Protein AF-A0A484HL20-F1 (afdb_monomer_lite)

Organism: NCBI:txid218296

InterPro domains:
  IPR000792 Transcription regulator LuxR, C-terminal [PF00196] (222-276)
  IPR000792 Transcription regulator LuxR, C-terminal [PR00038] (222-236)
  IPR000792 Transcription regulator LuxR, C-terminal [PR00038] (236-252)
  IPR000792 Transcription regulator LuxR, C-terminal [PR00038] (252-264)
  IPR000792 Transcription regulator LuxR, C-terminal [PS00622] (236-263)
  IPR000792 Transcription regulator LuxR, C-terminal [PS50043] (215-280)
  IPR000792 Transcription regulator LuxR, C-terminal [SM00421] (219-276)
  IPR000792 Transcription regulator LuxR, C-terminal [cd06170] (222-276)
  IPR007202 4Fe-4S domain [PF04060] (127-158)
  IPR007202 4Fe-4S domain [PS51656] (115-178)
  IPR016032 Signal transduction response regulator, C-terminal effector [SSF46894] (216-280)
  IPR036388 Winged helix-like DNA-binding domain superfamily [G3DSA:1.10.10.10] (201-282)

Foldseek 3Di:
DVFPDKDDKDKAFDDDPPDDPDLFTIKIKIWTPFFLLVCQQLCPQVAVAWAAAVVVGWIWHDDPNWIWIDHRTMIMIDTDNDDVVNVVVVVVVVVVSVVSVVCVVVTDGHPDHDDDQPDLVNLLVPAPQPQPCQLVALGSSRVSVCVSVVVDDPCSRVRSVDFAKDKDKDFDADPVRHGPDIDIDTDTDDDDDDDDDDDDDDDDDDDDDDDDDPPDCPVFPQDPVLLLLLVCLLSVPDLVRSCVVVVHDSVVSVVSVVVQCVRQVHDDSSVSNVSCVVVVSD

pLDDT: mean 76.38, std 19.23, range [26.62, 96.06]

Sequence (282 aa):
MFIQGYSEVSVKRAGVRSDVVCDLKWGAHFKFNRDIRELFPYINGAVPDARYQVRPPHTRFVHENVQCSLYPKEAMVAPFRGQRQCFLFIENLIRFLNDLYDRRKSLSPSHKVYREPVSVMDILKALPRNNCRECGRKTCMAFAVALREGEASPAQCPGLAKPITTYTVFPVLGEDGTVKSTFAIESEAGEPRADETRAPSADGKSDKTRRDRFGIRIQYDLTPREIEVLRCVAEGATNPEISERLNISPHTVKSHVIHIFNKINVNHRAQAAVWAAKNQVV

Secondary structure (DSSP, 8-state):
-----EEEEEEEEPPP-TT---S--EEEEEEESS--GGGHHHHHHHSTT-EEEETTEEEEEEET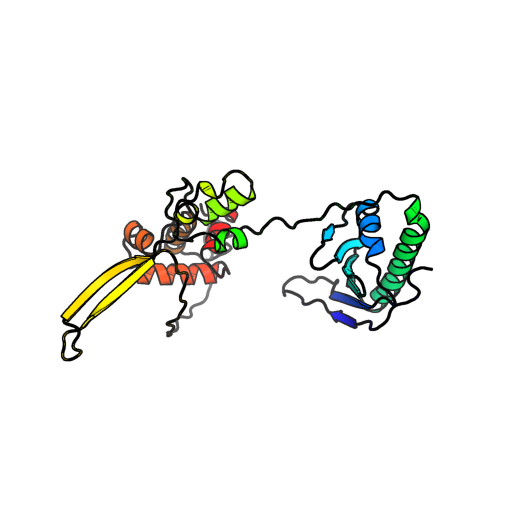TEEEEE-SSEEEEEEESSHHHHHHHHHHHHHHHHHHHHHGGGS-----B-PPPPPHHHHHHTS--S---TTSSSSHHHHHHHHHHTSS-GGG-HHHHS--EEEEEEEEE-TTS-EEEEEEEEEE------------------------TT-----S---HHHHHHHHHHHTT--HHHHHHHHTS-HHHHHHHHHHHHHHTT-SSHHHHHHHHHHTT--

Radius of gyration: 28.18 Å; chains: 1; bounding box: 49×80×78 Å

Structure (mmCIF, N/CA/C/O backbone):
data_AF-A0A484HL20-F1
#
_entry.id   AF-A0A484HL20-F1
#
loop_
_atom_site.group_PDB
_atom_site.id
_atom_site.type_symbol
_atom_site.label_atom_id
_atom_site.label_alt_id
_atom_site.label_comp_id
_atom_site.label_asym_id
_atom_site.label_entity_id
_atom_site.label_seq_id
_atom_site.pdbx_PDB_ins_code
_atom_site.Cartn_x
_atom_site.Cartn_y
_atom_site.Cartn_z
_atom_site.occupancy
_atom_site.B_iso_or_equiv
_atom_site.auth_seq_id
_atom_site.auth_comp_id
_atom_site.auth_asym_id
_atom_site.auth_atom_id
_atom_site.pdbx_PDB_model_num
ATOM 1 N N . MET A 1 1 ? 18.048 3.632 -30.002 1.00 75.00 1 MET A N 1
ATOM 2 C CA . MET A 1 1 ? 18.020 3.030 -28.653 1.00 75.00 1 MET A CA 1
ATOM 3 C C . MET A 1 1 ? 17.962 4.143 -27.618 1.00 75.00 1 MET A C 1
ATOM 5 O O . MET A 1 1 ? 18.867 4.970 -27.563 1.00 75.00 1 MET A O 1
ATOM 9 N N . PHE A 1 2 ? 16.854 4.226 -26.889 1.00 89.50 2 PHE A N 1
ATOM 10 C CA . PHE A 1 2 ? 16.554 5.284 -25.930 1.00 89.50 2 PHE A CA 1
ATOM 11 C C . PHE A 1 2 ? 17.392 5.152 -24.653 1.00 89.50 2 PHE A C 1
ATOM 13 O O . PHE A 1 2 ? 18.141 6.070 -24.324 1.00 89.50 2 PHE A O 1
ATOM 20 N N . ILE A 1 3 ? 17.322 4.002 -23.983 1.00 92.56 3 ILE A N 1
ATOM 21 C CA . ILE A 1 3 ? 18.202 3.585 -22.885 1.00 92.56 3 ILE A CA 1
ATOM 22 C C . ILE A 1 3 ? 19.396 2.873 -23.516 1.00 92.56 3 ILE A C 1
ATOM 24 O O . ILE A 1 3 ? 19.206 1.863 -24.192 1.00 92.56 3 ILE A O 1
ATOM 28 N N . GLN A 1 4 ? 20.610 3.390 -23.315 1.00 86.12 4 GLN A N 1
ATOM 29 C CA . GLN A 1 4 ? 21.821 2.838 -23.948 1.00 86.12 4 GLN A CA 1
ATOM 30 C C . GLN A 1 4 ? 22.613 1.911 -23.018 1.00 86.12 4 GLN A C 1
ATOM 32 O O . GLN A 1 4 ? 23.509 1.212 -23.476 1.00 86.12 4 GLN A O 1
ATOM 37 N N . GLY A 1 5 ? 22.283 1.895 -21.724 1.00 85.25 5 GLY A N 1
ATOM 38 C CA . GLY A 1 5 ? 22.928 1.027 -20.748 1.00 85.25 5 GLY A CA 1
ATOM 39 C C . GLY A 1 5 ? 22.422 1.249 -19.327 1.00 85.25 5 GLY A C 1
ATOM 40 O O . GLY A 1 5 ? 21.558 2.097 -19.072 1.00 85.25 5 GLY A O 1
ATOM 41 N N . TYR A 1 6 ? 22.991 0.481 -18.404 1.00 90.12 6 TYR A N 1
ATOM 42 C CA . TYR A 1 6 ? 22.724 0.544 -16.974 1.00 90.12 6 TYR A CA 1
ATOM 43 C C . TYR A 1 6 ? 24.020 0.431 -16.168 1.00 90.12 6 TYR A C 1
ATOM 45 O O . TYR A 1 6 ? 25.030 -0.070 -16.659 1.00 90.12 6 TYR A O 1
ATOM 53 N N . SER A 1 7 ? 23.996 0.901 -14.924 1.00 89.00 7 SER A N 1
ATOM 54 C CA . SER A 1 7 ? 25.149 0.891 -14.020 1.00 89.00 7 SER A CA 1
ATOM 55 C C . SER A 1 7 ? 24.738 0.585 -12.578 1.00 89.00 7 SER A C 1
ATOM 57 O O . SER A 1 7 ? 23.554 0.418 -12.276 1.00 89.00 7 SER A O 1
ATOM 59 N N . GLU A 1 8 ? 25.734 0.492 -11.689 1.00 83.12 8 GLU A N 1
ATOM 60 C CA . GLU A 1 8 ? 25.545 0.348 -10.236 1.00 83.12 8 GLU A CA 1
ATOM 61 C C . GLU A 1 8 ? 24.624 -0.822 -9.842 1.00 83.12 8 GLU A C 1
ATOM 63 O O . GLU A 1 8 ? 23.758 -0.697 -8.977 1.00 83.12 8 GLU A O 1
ATOM 68 N N . VAL A 1 9 ? 24.798 -1.980 -10.487 1.00 86.75 9 VAL A N 1
ATOM 69 C CA . VAL A 1 9 ? 23.954 -3.150 -10.217 1.00 86.75 9 VAL A CA 1
ATOM 70 C C . VAL A 1 9 ? 24.256 -3.720 -8.836 1.00 86.75 9 VAL A C 1
ATOM 72 O O . VAL A 1 9 ? 25.317 -4.299 -8.600 1.00 86.75 9 VAL A O 1
ATOM 75 N N . SER A 1 10 ? 23.284 -3.627 -7.937 1.00 83.69 10 SER A N 1
ATOM 76 C CA . SER A 1 10 ? 23.303 -4.269 -6.629 1.00 83.69 10 SER A CA 1
ATOM 77 C C . SER A 1 10 ? 22.330 -5.442 -6.619 1.00 83.69 10 SER A C 1
ATOM 79 O O . SER A 1 10 ? 21.119 -5.254 -6.726 1.00 83.69 10 SER A O 1
ATOM 81 N N . VAL A 1 11 ? 22.846 -6.665 -6.472 1.00 82.38 11 VAL A N 1
ATOM 82 C CA . VAL A 1 11 ? 22.017 -7.870 -6.342 1.00 82.38 11 VAL A CA 1
ATOM 83 C C . VAL A 1 11 ? 22.037 -8.325 -4.887 1.00 82.38 11 VAL A C 1
ATOM 85 O O . VAL A 1 11 ? 23.087 -8.681 -4.355 1.00 82.38 11 VAL A O 1
ATOM 88 N N . LYS A 1 12 ? 20.878 -8.299 -4.226 1.00 76.12 12 LYS A N 1
ATOM 89 C CA . LYS A 1 12 ? 20.742 -8.637 -2.801 1.00 76.12 12 LYS A CA 1
ATOM 90 C C . LYS A 1 12 ? 19.784 -9.798 -2.609 1.00 76.12 12 LYS A C 1
ATOM 92 O O . LYS A 1 12 ? 18.841 -9.974 -3.383 1.00 76.12 12 LYS A O 1
ATOM 97 N N . ARG A 1 13 ? 19.995 -10.569 -1.540 1.00 65.44 13 ARG A N 1
ATOM 98 C CA . ARG A 1 13 ? 18.977 -11.507 -1.070 1.00 65.44 13 ARG A CA 1
ATOM 99 C C . ARG A 1 13 ? 17.812 -10.720 -0.459 1.00 65.44 13 ARG A C 1
ATOM 101 O O . ARG A 1 13 ? 18.027 -9.931 0.456 1.00 65.44 13 ARG A O 1
ATOM 108 N N . ALA A 1 14 ? 16.600 -10.906 -0.972 1.00 56.94 14 ALA A N 1
ATOM 109 C CA . ALA A 1 14 ? 15.377 -10.372 -0.392 1.00 56.94 14 ALA A CA 1
ATOM 110 C C . ALA A 1 14 ? 15.179 -10.983 1.006 1.00 56.94 14 ALA A C 1
ATOM 112 O O . ALA A 1 14 ? 15.285 -12.200 1.173 1.00 56.94 14 ALA A O 1
ATOM 113 N N . GLY A 1 15 ? 14.949 -10.136 2.014 1.00 48.47 15 GLY A N 1
ATOM 114 C CA . GLY A 1 15 ? 14.781 -10.560 3.404 1.00 48.47 15 GLY A CA 1
ATOM 115 C C . GLY A 1 15 ? 13.627 -11.553 3.542 1.00 48.47 15 GLY A C 1
ATOM 116 O O . GLY A 1 15 ? 12.478 -11.231 3.249 1.00 48.47 15 GLY A O 1
ATOM 117 N N . VAL A 1 16 ? 13.947 -12.770 3.970 1.00 41.75 16 VAL A N 1
ATOM 118 C CA . VAL A 1 16 ? 12.977 -13.832 4.237 1.00 41.75 16 VAL A CA 1
ATOM 119 C C . VAL A 1 16 ? 12.309 -13.518 5.580 1.00 41.75 16 VAL A C 1
ATOM 121 O O . VAL A 1 16 ? 12.995 -13.478 6.599 1.00 41.75 16 VAL A O 1
ATOM 124 N N . ARG A 1 17 ? 10.980 -13.321 5.613 1.00 37.28 17 ARG A N 1
ATOM 125 C CA . ARG A 1 17 ? 10.218 -13.679 6.822 1.00 37.28 17 ARG A CA 1
ATOM 126 C C . ARG A 1 17 ? 10.331 -15.195 6.911 1.00 37.28 17 ARG A C 1
ATOM 128 O O . ARG A 1 17 ? 9.937 -15.878 5.965 1.00 37.28 17 ARG A O 1
ATOM 135 N N . SER A 1 18 ? 10.992 -15.677 7.960 1.00 41.06 18 SER A N 1
ATOM 136 C CA . SER A 1 18 ? 11.140 -17.103 8.240 1.00 41.06 18 SER A CA 1
ATOM 137 C C . SER A 1 18 ? 9.779 -17.789 8.120 1.00 41.06 18 SER A C 1
ATOM 139 O O . SER A 1 18 ? 8.771 -17.178 8.464 1.00 41.06 18 SER A O 1
ATOM 141 N N . ASP A 1 19 ? 9.792 -19.017 7.594 1.00 39.56 19 ASP A N 1
ATOM 142 C CA . ASP A 1 19 ? 8.729 -20.042 7.649 1.00 39.56 19 ASP A CA 1
ATOM 143 C C . ASP A 1 19 ? 8.184 -20.521 6.286 1.00 39.56 19 ASP A C 1
ATOM 145 O O . ASP A 1 19 ? 7.357 -21.427 6.248 1.00 39.56 19 ASP A O 1
ATOM 149 N N . VAL A 1 20 ? 8.706 -20.043 5.145 1.00 40.06 20 VAL A N 1
ATOM 150 C CA . VAL A 1 20 ? 8.427 -20.660 3.827 1.00 40.06 20 VAL A CA 1
ATOM 151 C C . VAL A 1 20 ? 9.720 -20.872 3.039 1.00 40.06 20 VAL A C 1
ATOM 153 O O . VAL A 1 20 ? 10.477 -19.932 2.789 1.00 40.06 20 VAL A O 1
ATOM 156 N N . VAL A 1 21 ? 9.973 -22.114 2.611 1.00 42.75 21 VAL A N 1
ATOM 157 C CA . VAL A 1 21 ? 11.006 -22.446 1.618 1.00 42.75 21 VAL A CA 1
ATOM 158 C C . VAL A 1 21 ? 10.550 -21.893 0.264 1.00 42.75 21 VAL A C 1
ATOM 160 O O . VAL A 1 21 ? 9.956 -22.588 -0.548 1.00 42.75 21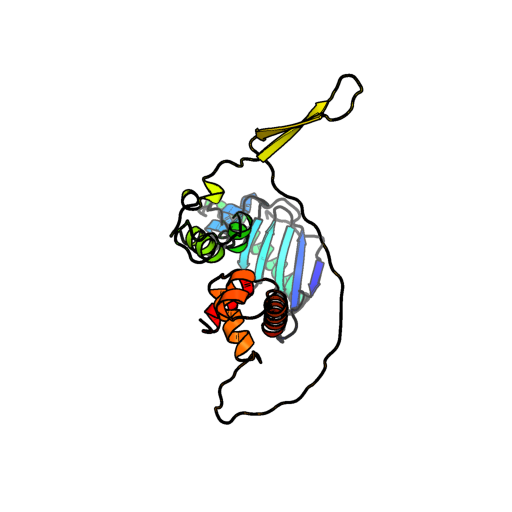 VAL A O 1
ATOM 163 N N . CYS A 1 22 ? 10.776 -20.600 0.044 1.00 47.22 22 CYS A N 1
ATOM 164 C CA . CYS A 1 22 ? 10.668 -19.977 -1.269 1.00 47.22 22 CYS A CA 1
ATOM 165 C C . CYS A 1 22 ? 12.075 -19.870 -1.868 1.00 47.22 22 CYS A C 1
ATOM 167 O O . CYS A 1 22 ? 12.930 -19.151 -1.347 1.00 47.22 22 CYS A O 1
ATOM 169 N N . ASP A 1 23 ? 12.317 -20.557 -2.986 1.00 56.22 23 ASP A N 1
ATOM 170 C CA . ASP A 1 23 ? 13.575 -20.495 -3.756 1.00 56.22 23 ASP A CA 1
ATOM 171 C C . ASP A 1 23 ? 13.788 -19.147 -4.475 1.00 56.22 23 ASP A C 1
ATOM 173 O O . ASP A 1 23 ? 14.826 -18.894 -5.086 1.00 56.22 23 ASP A O 1
ATOM 177 N N . LEU A 1 24 ? 12.808 -18.249 -4.382 1.00 61.19 24 LEU A N 1
ATOM 178 C CA . LEU A 1 24 ? 12.825 -16.890 -4.907 1.00 61.19 24 LEU A CA 1
ATOM 179 C C . LEU A 1 24 ? 13.426 -15.943 -3.865 1.00 61.19 24 LEU A C 1
ATOM 181 O O . LEU A 1 24 ? 12.721 -15.405 -3.013 1.00 61.19 24 LEU A O 1
ATOM 185 N N . LYS A 1 25 ? 14.751 -15.782 -3.908 1.00 69.69 25 LYS A N 1
ATOM 186 C CA . LYS A 1 25 ? 15.513 -15.097 -2.853 1.00 69.69 25 LYS A CA 1
ATOM 187 C C . LYS A 1 25 ? 16.237 -13.846 -3.303 1.00 69.69 25 LYS A C 1
ATOM 189 O O . LYS A 1 25 ? 16.784 -13.188 -2.437 1.00 69.69 25 LYS A O 1
ATOM 194 N N . TRP A 1 26 ? 16.292 -13.504 -4.585 1.00 80.62 26 TRP A N 1
ATOM 195 C CA . TRP A 1 26 ? 17.137 -12.402 -5.060 1.00 80.62 26 TRP A CA 1
ATOM 196 C C . TRP A 1 26 ? 16.327 -11.243 -5.632 1.00 80.62 26 TRP A C 1
ATOM 198 O O . TRP A 1 26 ? 15.273 -11.448 -6.225 1.00 80.62 26 TRP A O 1
ATOM 208 N N . GLY A 1 27 ? 16.841 -10.030 -5.476 1.00 86.50 27 GLY A N 1
ATOM 209 C CA . GLY A 1 27 ? 16.380 -8.835 -6.172 1.00 86.50 27 GLY A CA 1
ATOM 210 C C . GLY A 1 27 ? 17.576 -8.054 -6.697 1.00 86.50 27 GLY A C 1
ATOM 211 O O . GLY A 1 27 ? 18.665 -8.133 -6.123 1.00 86.50 27 GLY A O 1
ATOM 212 N N . ALA A 1 28 ? 17.379 -7.319 -7.784 1.00 87.00 28 ALA A N 1
ATOM 213 C CA . ALA A 1 28 ? 18.389 -6.431 -8.335 1.00 87.00 28 ALA A CA 1
ATOM 214 C C . ALA A 1 28 ? 17.896 -4.986 -8.311 1.00 87.00 28 ALA A C 1
ATOM 216 O O . ALA A 1 28 ? 16.750 -4.695 -8.650 1.00 87.00 28 ALA A O 1
ATOM 217 N N . HIS A 1 29 ? 18.787 -4.094 -7.904 1.00 92.56 29 HIS A N 1
ATOM 218 C CA . HIS A 1 29 ? 18.666 -2.653 -8.061 1.00 92.56 29 HIS A CA 1
ATOM 219 C C . HIS A 1 29 ? 19.743 -2.196 -9.041 1.00 92.56 29 HIS A C 1
ATOM 221 O O . HIS A 1 29 ? 20.857 -2.715 -9.003 1.00 92.56 29 HIS A O 1
ATOM 227 N N . PHE A 1 30 ? 19.403 -1.296 -9.956 1.00 92.19 30 PHE A N 1
ATOM 228 C CA . PHE A 1 30 ? 20.338 -0.765 -10.945 1.00 92.19 30 PHE A CA 1
ATOM 229 C C . PHE A 1 30 ? 19.898 0.621 -11.408 1.00 92.19 30 PHE A C 1
ATOM 231 O O . PHE A 1 30 ? 18.721 0.978 -11.307 1.00 92.19 30 PHE A O 1
ATOM 238 N N . LYS A 1 31 ? 20.839 1.396 -11.947 1.00 94.06 31 LYS A N 1
ATOM 239 C CA . LYS A 1 31 ? 20.579 2.733 -12.483 1.00 94.06 31 LYS A CA 1
ATOM 240 C C . LYS A 1 31 ? 20.521 2.723 -13.999 1.00 94.06 31 LYS A C 1
ATOM 242 O O . LYS A 1 31 ? 21.329 2.069 -14.652 1.00 94.06 31 LYS A O 1
ATOM 247 N N . PHE A 1 32 ? 19.585 3.479 -14.557 1.00 94.69 32 PHE A N 1
ATOM 248 C CA . PHE A 1 32 ? 19.553 3.781 -15.982 1.00 94.69 32 PHE A CA 1
ATOM 249 C C . PHE A 1 32 ? 20.573 4.871 -16.301 1.00 94.69 32 PHE A C 1
ATOM 251 O O . PHE A 1 32 ? 20.813 5.775 -15.501 1.00 94.69 32 PHE A O 1
ATOM 258 N N . ASN A 1 33 ? 21.113 4.849 -17.517 1.00 93.00 33 ASN A N 1
ATOM 259 C CA . ASN A 1 33 ? 21.997 5.909 -17.998 1.00 93.00 33 ASN A CA 1
ATOM 260 C C . ASN A 1 33 ? 21.276 7.245 -18.296 1.00 93.00 33 ASN A C 1
ATOM 262 O O . ASN A 1 33 ? 21.923 8.223 -18.667 1.00 93.00 33 ASN A O 1
ATOM 266 N N . ARG A 1 34 ? 19.945 7.298 -18.164 1.00 93.19 34 ARG A N 1
ATOM 267 C CA . ARG A 1 34 ? 19.112 8.474 -18.447 1.00 93.19 34 ARG A CA 1
ATOM 268 C C . ARG A 1 34 ? 17.835 8.494 -17.611 1.00 93.19 34 ARG A C 1
ATOM 270 O O . ARG A 1 34 ? 17.464 7.482 -17.025 1.00 93.19 34 ARG A O 1
ATOM 277 N N . ASP A 1 35 ? 17.149 9.638 -17.611 1.00 94.50 35 ASP A N 1
ATOM 278 C CA . ASP A 1 35 ? 15.792 9.732 -17.066 1.00 94.50 35 ASP A CA 1
ATOM 279 C C . ASP A 1 35 ? 14.788 9.053 -18.023 1.00 94.50 35 ASP A C 1
ATOM 281 O O . ASP A 1 35 ? 14.777 9.346 -19.222 1.00 94.50 35 ASP A O 1
ATOM 285 N N . ILE A 1 36 ? 13.981 8.129 -17.498 1.00 95.56 36 ILE A N 1
ATOM 286 C CA . ILE A 1 36 ? 12.984 7.341 -18.240 1.00 95.56 36 ILE A CA 1
ATOM 287 C C . ILE A 1 36 ? 11.535 7.729 -17.913 1.00 95.56 36 ILE A C 1
ATOM 289 O O . ILE A 1 36 ? 10.607 7.043 -18.337 1.00 95.56 36 ILE A O 1
ATOM 293 N N . ARG A 1 37 ? 11.299 8.814 -17.165 1.00 94.19 37 ARG A N 1
ATOM 294 C CA . ARG A 1 37 ? 9.956 9.225 -16.710 1.00 94.19 37 ARG A CA 1
ATOM 295 C C . ARG A 1 37 ? 8.957 9.414 -17.846 1.00 94.19 37 ARG A C 1
ATOM 297 O O . ARG A 1 37 ? 7.769 9.165 -17.654 1.00 94.19 37 ARG A O 1
ATOM 304 N N . GLU A 1 38 ? 9.425 9.822 -19.024 1.00 93.06 38 GLU A N 1
ATOM 305 C CA . GLU A 1 38 ? 8.576 9.977 -20.210 1.00 93.06 38 GLU A CA 1
ATOM 306 C C . GLU A 1 38 ? 7.922 8.663 -20.661 1.00 93.06 38 GLU A C 1
ATOM 308 O O . GLU A 1 38 ? 6.873 8.699 -21.296 1.00 93.06 38 GLU A O 1
ATOM 313 N N . LEU A 1 39 ? 8.486 7.508 -20.289 1.00 94.50 39 LEU A N 1
ATOM 314 C CA . LEU A 1 39 ? 7.920 6.195 -20.590 1.00 94.50 39 LEU A CA 1
ATOM 315 C C . LEU A 1 39 ? 6.776 5.798 -19.659 1.00 94.50 39 LEU A C 1
ATOM 317 O O . LEU A 1 39 ? 5.999 4.914 -20.010 1.00 94.50 39 LEU A O 1
ATOM 321 N N . PHE A 1 40 ? 6.640 6.420 -18.485 1.00 94.69 40 PHE A N 1
ATOM 322 C CA . PHE A 1 40 ? 5.690 5.957 -17.469 1.00 94.69 40 PHE A CA 1
ATOM 323 C C . PHE A 1 40 ? 4.232 5.933 -17.948 1.00 94.69 40 PHE A C 1
ATOM 325 O O . PHE A 1 40 ? 3.586 4.906 -17.732 1.00 94.69 40 PHE A O 1
ATOM 332 N N . PRO A 1 41 ? 3.705 6.963 -18.642 1.00 92.00 41 PRO A N 1
ATOM 333 C CA . PRO A 1 41 ? 2.339 6.918 -19.164 1.00 92.00 41 PRO A CA 1
ATOM 334 C C . PRO A 1 41 ? 2.142 5.832 -20.227 1.00 92.00 41 PRO A C 1
ATOM 336 O O . PRO A 1 41 ? 1.086 5.208 -20.285 1.00 92.00 41 PRO A O 1
ATOM 339 N N . TYR A 1 42 ? 3.158 5.573 -21.053 1.00 94.19 42 TYR A N 1
ATOM 340 C CA . TYR A 1 42 ? 3.095 4.543 -22.091 1.00 94.19 42 TYR A CA 1
ATOM 341 C C . TYR A 1 42 ? 3.158 3.136 -21.494 1.00 94.19 42 TYR A C 1
ATOM 343 O O . TYR A 1 42 ? 2.395 2.271 -21.907 1.00 94.19 42 TYR A O 1
ATOM 351 N N . ILE A 1 43 ? 3.985 2.916 -20.467 1.00 93.81 43 ILE A N 1
ATOM 352 C CA . ILE A 1 43 ? 3.993 1.662 -19.698 1.00 93.81 43 ILE A CA 1
ATOM 353 C C . ILE A 1 43 ? 2.624 1.435 -19.051 1.00 93.81 43 ILE A C 1
ATOM 355 O O . ILE A 1 43 ? 2.078 0.342 -19.138 1.00 93.81 43 ILE A O 1
ATOM 359 N N . ASN A 1 44 ? 2.045 2.480 -18.459 1.00 91.44 44 ASN A N 1
ATOM 360 C CA . ASN A 1 44 ? 0.734 2.428 -17.815 1.00 91.44 44 ASN A CA 1
ATOM 361 C C . ASN A 1 44 ? -0.424 2.158 -18.797 1.00 91.44 44 ASN A C 1
ATOM 363 O O . ASN A 1 44 ? -1.480 1.698 -18.380 1.00 91.44 44 ASN A O 1
ATOM 367 N N . GLY A 1 45 ? -0.253 2.484 -20.083 1.00 89.50 45 GLY A N 1
ATOM 368 C CA . GLY A 1 45 ? -1.229 2.189 -21.137 1.00 89.50 45 GLY A CA 1
ATOM 369 C C . GLY A 1 45 ? -1.018 0.829 -21.807 1.00 89.50 45 GLY A C 1
ATOM 370 O O . GLY A 1 45 ? -1.986 0.174 -22.176 1.00 89.50 45 GLY A O 1
ATOM 371 N N . ALA A 1 46 ? 0.236 0.394 -21.952 1.00 90.62 46 ALA A N 1
ATOM 372 C CA . ALA A 1 46 ? 0.594 -0.837 -22.657 1.00 90.62 46 ALA A CA 1
ATOM 373 C C . ALA A 1 46 ? 0.611 -2.086 -21.762 1.00 90.62 46 ALA A C 1
ATOM 375 O O . ALA A 1 46 ? 0.468 -3.197 -22.268 1.00 90.62 46 ALA A O 1
ATOM 376 N N . VAL A 1 47 ? 0.807 -1.928 -20.449 1.00 90.25 47 VAL A N 1
ATOM 377 C CA . VAL A 1 47 ? 0.883 -3.041 -19.495 1.00 90.25 47 VAL A CA 1
ATOM 378 C C . VAL A 1 47 ? -0.360 -3.030 -18.595 1.00 90.25 47 VAL A C 1
ATOM 380 O O . VAL A 1 47 ? -0.508 -2.096 -17.808 1.00 90.25 47 VAL A O 1
ATOM 383 N N . PRO A 1 48 ? -1.234 -4.056 -18.656 1.00 81.94 48 PRO A N 1
ATOM 384 C CA . PRO A 1 48 ? -2.515 -4.062 -17.938 1.00 81.94 48 PRO A CA 1
ATOM 385 C C . PRO A 1 48 ? -2.411 -3.849 -16.420 1.00 81.94 48 PRO A C 1
ATOM 387 O O . PRO A 1 48 ? -3.235 -3.149 -15.839 1.00 81.94 48 PRO A O 1
ATOM 390 N N . ASP A 1 49 ? -1.376 -4.407 -15.786 1.00 85.06 49 ASP A N 1
ATOM 391 C CA . ASP A 1 49 ? -1.169 -4.339 -14.331 1.00 85.06 49 ASP A CA 1
ATOM 392 C C . ASP A 1 49 ? -0.239 -3.201 -13.890 1.00 85.06 49 ASP A C 1
ATOM 394 O O . ASP A 1 49 ? 0.201 -3.157 -12.734 1.00 85.06 49 ASP A O 1
ATOM 398 N N . ALA A 1 50 ? 0.104 -2.287 -14.800 1.00 89.75 50 ALA A N 1
ATOM 399 C CA . ALA A 1 50 ? 0.946 -1.160 -14.451 1.00 89.75 50 ALA A CA 1
ATOM 400 C C . ALA A 1 50 ? 0.229 -0.181 -13.513 1.00 89.75 50 ALA A C 1
ATOM 402 O O . ALA A 1 50 ? -0.952 0.134 -13.645 1.00 89.75 50 ALA A O 1
ATOM 403 N N . ARG A 1 51 ? 0.980 0.296 -12.520 1.00 88.19 51 ARG A N 1
ATOM 404 C CA . ARG A 1 51 ? 0.527 1.234 -11.496 1.00 88.19 51 ARG A CA 1
ATOM 405 C C . ARG A 1 51 ? 1.469 2.418 -11.470 1.00 88.19 51 ARG A C 1
ATOM 407 O O . ARG A 1 51 ? 2.563 2.333 -10.914 1.00 88.19 51 ARG A O 1
ATOM 414 N N . TYR A 1 52 ? 1.027 3.519 -12.064 1.00 85.94 52 TYR A N 1
ATOM 415 C CA . TYR A 1 52 ? 1.762 4.776 -12.063 1.00 85.94 52 TYR A CA 1
ATOM 416 C C . TYR A 1 52 ? 1.434 5.635 -10.831 1.00 85.94 52 TYR A C 1
ATOM 418 O O . TYR A 1 52 ? 0.267 5.890 -10.537 1.00 85.94 52 TYR A O 1
ATOM 426 N N . GLN A 1 53 ? 2.461 6.124 -10.134 1.00 83.31 53 GLN A N 1
ATOM 427 C CA . GLN A 1 53 ? 2.356 7.094 -9.041 1.00 83.31 53 GLN A CA 1
ATOM 428 C C . GLN A 1 53 ? 3.103 8.390 -9.378 1.00 83.31 53 GLN A C 1
ATOM 430 O O . GLN A 1 53 ? 4.116 8.374 -10.073 1.00 83.31 53 GLN A O 1
ATOM 435 N N . VAL A 1 54 ? 2.625 9.521 -8.846 1.00 79.25 54 VAL A N 1
ATOM 436 C CA . VAL A 1 54 ? 3.196 10.857 -9.123 1.00 79.25 54 VAL A CA 1
ATOM 437 C C . VAL A 1 54 ? 4.190 11.307 -8.047 1.00 79.25 54 VAL A C 1
ATOM 439 O O . VAL A 1 54 ? 5.112 12.063 -8.346 1.00 79.25 54 VAL A O 1
ATOM 442 N N . ARG A 1 55 ? 4.028 10.861 -6.792 1.00 77.94 55 ARG A N 1
ATOM 443 C CA . ARG A 1 55 ? 4.867 11.284 -5.658 1.00 77.94 55 ARG A CA 1
ATOM 444 C C . ARG A 1 55 ? 5.171 10.109 -4.711 1.00 77.94 55 ARG A C 1
ATOM 446 O O . ARG A 1 55 ? 4.281 9.741 -3.952 1.00 77.94 55 ARG A O 1
ATOM 453 N N . PRO A 1 56 ? 6.403 9.561 -4.720 1.00 78.00 56 PRO A N 1
ATOM 454 C CA . PRO A 1 56 ? 7.471 9.821 -5.695 1.00 78.00 56 PRO A CA 1
ATOM 455 C C . PRO A 1 56 ? 7.103 9.272 -7.089 1.00 78.00 56 PRO A C 1
ATOM 457 O O . PRO A 1 56 ? 6.375 8.280 -7.167 1.00 78.00 56 PRO A O 1
ATOM 460 N N . PRO A 1 57 ? 7.578 9.886 -8.191 1.00 85.62 57 PRO A N 1
ATOM 461 C CA . PRO A 1 57 ? 7.218 9.458 -9.538 1.00 85.62 57 PRO A CA 1
ATOM 462 C C . PRO A 1 57 ? 7.808 8.080 -9.835 1.00 85.62 57 PRO A C 1
ATOM 464 O O . PRO A 1 57 ? 9.021 7.950 -9.972 1.00 85.62 57 PRO A O 1
ATOM 467 N N . HIS A 1 58 ? 6.965 7.060 -9.944 1.00 92.75 58 HIS A N 1
ATOM 468 C CA . HIS A 1 58 ? 7.401 5.708 -10.288 1.00 92.75 58 HIS A CA 1
ATOM 469 C C . HIS A 1 58 ? 6.270 4.906 -10.928 1.00 92.75 58 HIS A C 1
ATOM 471 O O . HIS A 1 58 ? 5.093 5.226 -10.756 1.00 92.75 58 HIS A O 1
ATOM 477 N N . THR A 1 59 ? 6.622 3.855 -11.664 1.00 92.81 59 THR A N 1
ATOM 478 C CA . THR A 1 59 ? 5.657 2.881 -12.182 1.00 92.81 59 THR A CA 1
ATOM 479 C C . THR A 1 59 ? 6.028 1.475 -11.738 1.00 92.81 59 THR A C 1
ATOM 481 O O . THR A 1 59 ? 7.201 1.096 -11.762 1.00 92.81 59 T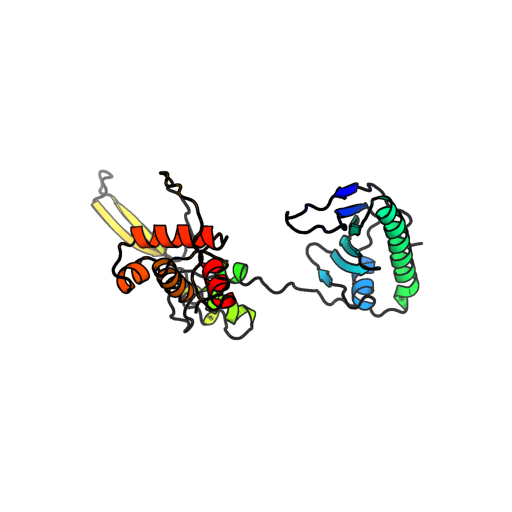HR A O 1
ATOM 484 N N . ARG A 1 60 ? 5.031 0.703 -11.302 1.00 92.81 60 ARG A N 1
ATOM 485 C CA . ARG A 1 60 ? 5.196 -0.699 -10.912 1.00 92.81 60 ARG A CA 1
ATOM 486 C C . ARG A 1 60 ? 4.374 -1.596 -11.819 1.00 92.81 60 ARG A C 1
ATOM 488 O O . ARG A 1 60 ? 3.204 -1.312 -12.023 1.00 92.81 60 ARG A O 1
ATOM 495 N N . PHE A 1 61 ? 4.955 -2.682 -12.307 1.00 92.81 61 PHE A N 1
ATOM 496 C CA . PHE A 1 61 ? 4.265 -3.684 -13.122 1.00 92.81 61 PHE A CA 1
ATOM 497 C C . PHE A 1 61 ? 4.958 -5.044 -13.010 1.00 92.81 61 PHE A C 1
ATOM 499 O O . PHE A 1 61 ? 6.022 -5.154 -12.400 1.00 92.81 61 PHE A O 1
ATOM 506 N N . VAL A 1 62 ? 4.361 -6.082 -13.591 1.00 88.44 62 VAL A N 1
ATOM 507 C CA . VAL A 1 62 ? 4.966 -7.415 -13.692 1.00 88.44 62 VAL A CA 1
ATOM 508 C C . VAL A 1 62 ? 5.410 -7.658 -15.133 1.00 88.44 62 VAL A C 1
ATOM 510 O O . VAL A 1 62 ? 4.668 -7.377 -16.070 1.00 88.44 62 VAL A O 1
ATOM 513 N N . HIS A 1 63 ? 6.623 -8.178 -15.311 1.00 89.06 63 HIS A N 1
ATOM 514 C CA . HIS A 1 63 ? 7.180 -8.584 -16.600 1.00 89.06 63 HIS A CA 1
ATOM 515 C C . HIS A 1 63 ? 7.911 -9.917 -16.419 1.00 89.06 63 HIS A C 1
ATOM 517 O O . HIS A 1 63 ? 8.716 -10.043 -15.504 1.00 89.06 63 HIS A O 1
ATOM 523 N N . GLU A 1 64 ? 7.587 -10.931 -17.227 1.00 87.62 64 GLU A N 1
ATOM 524 C CA . GLU A 1 64 ? 8.145 -12.298 -17.125 1.00 87.62 64 GLU A CA 1
ATOM 525 C C . GLU A 1 64 ? 8.128 -12.883 -15.689 1.00 87.62 64 GLU A C 1
ATOM 527 O O . GLU A 1 64 ? 9.089 -13.503 -15.241 1.00 87.62 64 GLU A O 1
ATOM 532 N N . ASN A 1 65 ? 7.027 -12.686 -14.947 1.00 85.50 65 ASN A N 1
ATOM 533 C CA . ASN A 1 65 ? 6.857 -13.086 -13.534 1.00 85.50 65 ASN A CA 1
ATOM 534 C C . ASN A 1 65 ? 7.797 -12.396 -12.528 1.00 85.50 65 ASN A C 1
ATOM 536 O O . ASN A 1 65 ? 7.903 -12.821 -11.377 1.00 85.50 65 ASN A O 1
ATOM 540 N N . VAL A 1 66 ? 8.447 -11.310 -12.934 1.00 86.50 66 VAL A N 1
ATOM 541 C CA . VAL A 1 66 ? 9.278 -10.466 -12.078 1.00 86.50 66 VAL A CA 1
ATOM 542 C C . VAL A 1 66 ? 8.578 -9.128 -11.903 1.00 86.50 66 VAL A C 1
ATOM 544 O O . VAL A 1 66 ? 8.123 -8.497 -12.856 1.00 86.50 66 VAL A O 1
ATOM 547 N N . GLN A 1 67 ? 8.475 -8.678 -10.661 1.00 90.75 67 GLN A N 1
ATOM 548 C CA . GLN A 1 67 ? 7.926 -7.375 -10.344 1.00 90.75 67 GLN A CA 1
ATOM 549 C C . GLN A 1 67 ? 8.980 -6.298 -10.609 1.00 90.75 67 GLN A C 1
ATOM 551 O O . GLN A 1 67 ? 10.038 -6.276 -9.977 1.00 90.75 67 GLN A O 1
ATOM 556 N N . CYS A 1 68 ? 8.652 -5.370 -11.497 1.00 93.81 68 CYS A N 1
ATOM 557 C CA . CYS A 1 68 ? 9.461 -4.220 -11.865 1.00 93.81 68 CYS A CA 1
ATOM 558 C C . CYS A 1 68 ? 8.925 -2.976 -11.166 1.00 93.81 68 CYS A C 1
ATOM 560 O O . CYS A 1 68 ? 7.751 -2.646 -11.305 1.00 93.81 68 CYS A O 1
ATOM 562 N N . SER A 1 69 ? 9.778 -2.275 -10.426 1.00 94.12 69 SER A N 1
ATOM 563 C CA . SER A 1 69 ? 9.485 -0.949 -9.871 1.00 94.12 69 SER A CA 1
ATOM 564 C C . SER A 1 69 ? 10.474 0.038 -10.483 1.00 94.12 69 SER A C 1
ATOM 566 O O . SER A 1 69 ? 11.665 -0.023 -10.183 1.00 94.12 69 SER A O 1
ATOM 568 N N . LEU A 1 70 ? 9.996 0.887 -11.393 1.00 95.62 70 LEU A N 1
ATOM 569 C CA . LEU A 1 70 ? 10.821 1.819 -12.157 1.00 95.62 70 LEU A CA 1
ATOM 570 C C . LEU A 1 70 ? 10.661 3.240 -11.626 1.00 95.62 70 LEU A C 1
ATOM 572 O O . LEU A 1 70 ? 9.555 3.780 -11.591 1.00 95.62 70 LEU A O 1
ATOM 576 N N . TYR A 1 71 ? 11.784 3.848 -11.278 1.00 95.31 71 TYR A N 1
ATOM 577 C CA . TYR A 1 71 ? 11.944 5.248 -10.903 1.00 95.31 71 TYR A CA 1
ATOM 578 C C . TYR A 1 71 ? 12.604 6.013 -12.060 1.00 95.31 71 TYR A C 1
ATOM 580 O O . TYR A 1 71 ? 13.054 5.393 -13.026 1.00 95.31 71 TYR A O 1
ATOM 588 N N . PRO A 1 72 ? 12.681 7.358 -12.013 1.00 94.62 72 PRO A N 1
ATOM 589 C CA . PRO A 1 72 ? 13.152 8.135 -13.154 1.00 94.62 72 PRO A CA 1
ATOM 590 C C . PRO A 1 72 ? 14.552 7.727 -13.621 1.00 94.62 72 PRO A C 1
ATOM 592 O O . PRO A 1 72 ? 14.782 7.677 -14.818 1.00 94.62 72 PRO A O 1
ATOM 595 N N . LYS A 1 73 ? 15.469 7.384 -12.706 1.00 94.75 73 LYS A N 1
ATOM 596 C CA . LYS A 1 73 ? 16.861 7.020 -13.036 1.00 94.75 73 LYS A CA 1
ATOM 597 C C . LYS A 1 73 ? 17.292 5.641 -12.545 1.00 94.75 73 LYS A C 1
ATOM 599 O O . LYS A 1 73 ? 18.459 5.290 -12.670 1.00 94.75 73 LYS A O 1
ATOM 604 N N . GLU A 1 74 ? 16.389 4.856 -11.978 1.00 95.12 74 GLU A N 1
ATOM 605 C CA . GLU A 1 74 ? 16.742 3.567 -11.384 1.00 95.12 74 GLU A CA 1
ATOM 606 C C . GLU A 1 74 ? 15.572 2.597 -11.394 1.00 95.12 74 GLU A C 1
ATOM 608 O O . GLU A 1 74 ? 14.418 2.985 -11.571 1.00 95.12 74 GLU A O 1
ATOM 613 N N . ALA A 1 75 ? 15.873 1.323 -11.201 1.00 93.06 75 ALA A N 1
ATOM 614 C CA . ALA A 1 75 ? 14.889 0.264 -11.169 1.00 93.06 75 ALA A CA 1
ATOM 615 C C . ALA A 1 75 ? 15.203 -0.735 -10.066 1.00 93.06 75 ALA A C 1
ATOM 617 O O . ALA A 1 75 ? 16.362 -1.019 -9.765 1.00 93.06 75 ALA A O 1
ATOM 618 N N . MET A 1 76 ? 14.143 -1.301 -9.502 1.00 93.25 76 MET A N 1
ATOM 619 C CA . MET A 1 76 ? 14.206 -2.433 -8.595 1.00 93.25 76 MET A CA 1
ATOM 620 C C . MET A 1 76 ? 13.355 -3.568 -9.156 1.00 93.25 76 MET A C 1
ATOM 622 O O . MET A 1 76 ? 12.162 -3.395 -9.412 1.00 93.25 76 MET A O 1
ATOM 626 N N . VAL A 1 77 ? 13.980 -4.725 -9.352 1.00 90.00 77 VAL A N 1
ATOM 627 C CA . VAL A 1 77 ? 13.373 -5.902 -9.979 1.00 90.00 77 VAL A CA 1
ATOM 628 C C . VAL A 1 77 ? 13.537 -7.115 -9.069 1.00 90.00 77 VAL A C 1
ATOM 630 O O . VAL A 1 77 ? 14.627 -7.378 -8.558 1.00 90.00 77 VAL A O 1
ATOM 633 N N . ALA A 1 78 ? 12.439 -7.814 -8.791 1.00 88.00 78 ALA A N 1
ATOM 634 C CA . ALA A 1 78 ? 12.412 -8.983 -7.911 1.00 88.00 78 ALA A CA 1
ATOM 635 C C . ALA A 1 78 ? 11.098 -9.772 -8.085 1.00 88.00 78 ALA A C 1
ATOM 637 O O . ALA A 1 78 ? 10.092 -9.175 -8.460 1.00 88.00 78 ALA A O 1
ATOM 638 N N . PRO A 1 79 ? 11.042 -11.067 -7.737 1.00 88.69 79 PRO A N 1
ATOM 639 C CA . PRO A 1 79 ? 12.138 -11.874 -7.214 1.00 88.69 79 PRO A CA 1
ATOM 640 C C . PRO A 1 79 ? 12.821 -12.746 -8.285 1.00 88.69 79 PRO A C 1
ATOM 642 O O . PRO A 1 79 ? 12.241 -13.046 -9.323 1.00 88.69 79 PRO A O 1
ATOM 645 N N . PHE A 1 80 ? 14.034 -13.222 -7.992 1.00 83.19 80 PHE A N 1
ATOM 646 C CA . PHE A 1 80 ? 14.793 -14.162 -8.826 1.00 83.19 80 PHE A CA 1
ATOM 647 C C . PHE A 1 80 ? 15.290 -15.373 -8.032 1.00 83.19 80 PHE A C 1
ATOM 649 O O . PHE A 1 80 ? 15.497 -15.305 -6.814 1.00 83.19 80 PHE A O 1
ATOM 656 N N . ARG A 1 81 ? 15.550 -16.476 -8.744 1.00 80.50 81 ARG A N 1
ATOM 657 C CA . ARG A 1 81 ? 16.143 -17.702 -8.179 1.00 80.50 81 ARG A CA 1
ATOM 658 C C . ARG A 1 81 ? 17.658 -17.595 -7.992 1.00 80.50 81 ARG A C 1
ATOM 660 O O . ARG A 1 81 ? 18.214 -18.212 -7.089 1.00 80.50 81 ARG A O 1
ATOM 667 N N . GLY A 1 82 ? 18.337 -16.780 -8.800 1.00 79.38 82 GLY A N 1
ATOM 668 C CA . GLY A 1 82 ? 19.788 -16.614 -8.723 1.00 79.38 82 GLY A CA 1
ATOM 669 C C . GLY A 1 82 ? 20.301 -15.374 -9.446 1.00 79.38 82 GLY A C 1
ATOM 670 O O . GLY A 1 82 ? 19.625 -14.810 -10.301 1.00 79.38 82 GLY A O 1
ATOM 671 N N . GLN A 1 83 ? 21.535 -14.980 -9.130 1.00 81.44 83 GLN A N 1
ATOM 672 C CA . GLN A 1 83 ? 22.153 -13.744 -9.620 1.00 81.44 83 GLN A CA 1
ATOM 673 C C . GLN A 1 83 ? 22.272 -13.669 -11.154 1.00 81.44 83 GLN A C 1
ATOM 675 O O . GLN A 1 83 ? 22.062 -12.605 -11.727 1.00 81.44 83 GLN A O 1
ATOM 680 N N . ARG A 1 84 ? 22.565 -14.786 -11.840 1.00 85.56 84 ARG A N 1
ATOM 681 C CA . ARG A 1 84 ? 22.658 -14.817 -13.317 1.00 85.56 84 ARG A CA 1
ATOM 682 C C . ARG A 1 84 ? 21.329 -14.474 -13.998 1.00 85.56 84 ARG A C 1
ATOM 684 O O . ARG A 1 84 ? 21.331 -13.794 -15.018 1.00 85.56 84 ARG A O 1
ATOM 691 N N . GLN A 1 85 ? 20.209 -14.906 -13.411 1.00 87.19 85 GLN A N 1
ATOM 692 C CA . GLN A 1 85 ? 18.870 -14.606 -13.924 1.00 87.19 85 GLN A CA 1
ATOM 693 C C . GLN A 1 85 ? 18.595 -13.097 -13.902 1.00 87.19 85 GLN A C 1
ATOM 695 O O . GLN A 1 85 ? 17.979 -12.584 -14.831 1.00 87.19 85 GLN A O 1
ATOM 700 N N . CYS A 1 86 ? 19.102 -12.384 -12.889 1.00 85.94 86 CYS A N 1
ATOM 701 C CA . CYS A 1 86 ? 18.931 -10.939 -12.766 1.00 85.94 86 CYS A CA 1
ATOM 702 C C . CYS A 1 86 ? 19.500 -10.191 -13.977 1.00 85.94 86 CYS A C 1
ATOM 704 O O . CYS A 1 86 ? 18.818 -9.347 -14.541 1.00 85.94 86 CYS A O 1
ATOM 706 N N . PHE A 1 87 ? 20.732 -10.503 -14.393 1.00 89.56 87 PHE A N 1
ATOM 707 C CA . PHE A 1 87 ? 21.389 -9.795 -15.499 1.00 89.56 87 PHE A CA 1
ATOM 708 C C . PHE A 1 87 ? 20.687 -10.030 -16.839 1.00 89.56 87 PHE A C 1
ATOM 710 O O . PHE A 1 87 ? 20.420 -9.075 -17.560 1.00 89.56 87 PHE A O 1
ATOM 717 N N . LEU A 1 88 ? 20.310 -11.280 -17.134 1.00 90.75 88 LEU A N 1
ATOM 718 C CA . LEU A 1 88 ? 19.537 -11.604 -18.339 1.00 90.75 88 LEU A CA 1
ATOM 719 C C . LEU A 1 88 ? 18.191 -10.867 -18.361 1.00 90.75 88 LEU A C 1
ATOM 721 O O . LEU A 1 88 ? 17.792 -10.331 -19.393 1.00 90.75 88 LEU A O 1
ATOM 725 N N . PHE A 1 89 ? 17.518 -10.798 -17.211 1.00 94.00 89 PHE A N 1
ATOM 726 C CA . PHE A 1 89 ? 16.262 -10.071 -17.085 1.00 94.00 89 PHE A CA 1
ATOM 727 C C . PHE A 1 89 ? 16.435 -8.560 -17.281 1.00 94.00 89 PHE A C 1
ATOM 729 O O . PHE A 1 89 ? 15.612 -7.943 -17.947 1.00 94.00 89 PHE A O 1
ATOM 736 N N . ILE A 1 90 ? 17.498 -7.954 -16.741 1.00 92.62 90 ILE A N 1
ATOM 737 C CA . ILE A 1 90 ? 17.781 -6.521 -16.931 1.00 92.62 90 ILE A CA 1
ATOM 738 C C . ILE A 1 90 ? 17.951 -6.204 -18.425 1.00 92.62 90 ILE A C 1
ATOM 740 O O . ILE A 1 90 ? 17.347 -5.253 -18.916 1.00 92.62 90 ILE A O 1
ATOM 744 N N . GLU A 1 91 ? 18.694 -7.032 -19.162 1.00 92.81 91 GLU A N 1
ATOM 745 C CA . GLU A 1 91 ? 18.871 -6.883 -20.614 1.00 92.81 91 GLU A CA 1
ATOM 746 C C . GLU A 1 91 ? 17.550 -7.035 -21.391 1.00 92.81 91 GLU A C 1
ATOM 748 O O . GLU A 1 91 ? 17.273 -6.269 -22.320 1.00 92.81 91 GLU A O 1
ATOM 753 N N . ASN A 1 92 ? 16.705 -8.003 -21.014 1.00 94.94 92 ASN A N 1
ATOM 754 C CA . ASN A 1 92 ? 15.358 -8.159 -21.583 1.00 94.94 92 ASN A CA 1
ATOM 755 C C . ASN A 1 92 ? 14.483 -6.931 -21.293 1.00 94.94 92 ASN A C 1
ATOM 757 O O . ASN A 1 92 ? 13.852 -6.391 -22.201 1.00 94.94 92 ASN A O 1
ATOM 761 N N . LEU A 1 93 ? 14.487 -6.454 -20.047 1.00 95.06 93 LEU A N 1
ATOM 762 C CA . LEU A 1 93 ? 13.709 -5.302 -19.609 1.00 95.06 93 LEU A CA 1
ATOM 763 C C . LEU A 1 93 ? 14.129 -4.030 -20.354 1.00 95.06 93 LEU A C 1
ATOM 765 O O . LEU A 1 93 ? 13.273 -3.267 -20.792 1.00 95.06 93 LEU A O 1
ATOM 769 N N . ILE A 1 94 ? 15.428 -3.797 -20.549 1.00 95.25 94 ILE A N 1
ATOM 770 C CA . ILE A 1 94 ? 15.920 -2.636 -21.306 1.00 95.25 94 ILE A CA 1
ATOM 771 C C . ILE A 1 94 ? 15.509 -2.721 -22.775 1.00 95.25 94 ILE A C 1
ATOM 773 O O . ILE A 1 94 ? 15.095 -1.710 -23.346 1.00 95.25 94 ILE A O 1
ATOM 777 N N . ARG A 1 95 ? 15.567 -3.908 -23.389 1.00 95.44 95 ARG A N 1
ATOM 778 C CA . ARG A 1 95 ? 15.047 -4.113 -24.749 1.00 95.44 95 ARG A CA 1
ATOM 779 C C . ARG A 1 95 ? 13.550 -3.829 -24.831 1.00 95.44 95 ARG A C 1
ATOM 781 O O . ARG A 1 95 ? 13.140 -3.087 -25.717 1.00 95.44 95 ARG A O 1
ATOM 788 N N . PHE A 1 96 ? 12.764 -4.326 -23.878 1.00 95.06 96 PHE A N 1
ATOM 789 C CA . PHE A 1 96 ? 11.332 -4.040 -23.777 1.00 95.06 96 PHE A CA 1
ATOM 790 C C . PHE A 1 96 ? 11.046 -2.534 -23.654 1.00 95.06 96 PHE A C 1
ATOM 792 O O . PHE A 1 96 ? 10.213 -2.000 -24.381 1.00 95.06 96 PHE A O 1
ATOM 799 N N . LEU A 1 97 ? 11.764 -1.822 -22.780 1.00 95.69 97 LEU A N 1
ATOM 800 C CA . LEU A 1 97 ? 11.585 -0.378 -22.597 1.00 95.69 97 LEU A CA 1
ATOM 801 C C . LEU A 1 97 ? 11.972 0.426 -23.847 1.00 95.69 97 LEU A C 1
ATOM 803 O O . LEU A 1 97 ? 11.319 1.419 -24.165 1.00 95.69 97 LEU A O 1
ATOM 807 N N . ASN A 1 98 ? 13.018 0.003 -24.560 1.00 96.06 98 ASN A N 1
ATOM 808 C CA . ASN A 1 98 ? 13.428 0.616 -25.822 1.00 96.06 98 ASN A CA 1
ATOM 809 C C . ASN A 1 98 ? 12.405 0.382 -26.941 1.00 96.06 98 ASN A C 1
ATOM 811 O O . ASN A 1 98 ? 12.042 1.334 -27.623 1.00 96.06 98 ASN A O 1
ATOM 815 N N . ASP A 1 99 ? 11.891 -0.839 -27.087 1.00 94.81 99 ASP A N 1
ATOM 816 C CA . ASP A 1 99 ? 10.821 -1.145 -28.045 1.00 94.81 99 ASP A CA 1
ATOM 817 C C . ASP A 1 99 ? 9.548 -0.331 -27.749 1.00 94.81 99 ASP A C 1
ATOM 819 O O . ASP A 1 99 ? 8.945 0.264 -28.646 1.00 94.81 99 ASP A O 1
ATOM 823 N N . LEU A 1 100 ? 9.183 -0.215 -26.470 1.00 93.69 100 LEU A N 1
ATOM 824 C CA . LEU A 1 100 ? 8.059 0.609 -26.032 1.00 93.69 100 LEU A CA 1
ATOM 825 C C . LEU A 1 100 ? 8.282 2.093 -26.367 1.00 93.69 100 LEU A C 1
ATOM 827 O O . LEU A 1 100 ? 7.355 2.766 -26.823 1.00 93.69 100 LEU A O 1
ATOM 831 N N . TYR A 1 101 ? 9.509 2.602 -26.204 1.00 94.75 101 TYR A N 1
ATOM 832 C CA . TYR A 1 101 ? 9.867 3.955 -26.633 1.00 94.75 101 TYR A CA 1
ATOM 833 C C . TYR A 1 101 ? 9.716 4.140 -28.145 1.00 94.75 101 TYR A C 1
ATOM 835 O O . TYR A 1 101 ? 9.148 5.142 -28.592 1.00 94.75 101 TYR A O 1
ATOM 843 N N . ASP A 1 102 ? 10.215 3.198 -28.940 1.00 94.81 102 ASP A N 1
ATOM 844 C CA . ASP A 1 102 ? 10.209 3.294 -30.399 1.00 94.81 102 ASP A CA 1
ATOM 845 C C . ASP A 1 102 ? 8.772 3.273 -30.943 1.00 94.81 102 ASP A C 1
ATOM 847 O O . ASP A 1 102 ? 8.419 4.074 -31.814 1.00 94.81 102 ASP A O 1
ATOM 851 N N . ARG A 1 103 ? 7.893 2.463 -30.342 1.00 94.31 103 ARG A N 1
ATOM 852 C CA . ARG A 1 103 ? 6.473 2.361 -30.718 1.00 94.31 103 ARG A CA 1
ATOM 853 C C . ARG A 1 103 ? 5.555 3.370 -30.024 1.00 94.31 103 ARG A C 1
ATOM 855 O O . ARG A 1 103 ? 4.361 3.395 -30.325 1.00 94.31 103 ARG A O 1
ATOM 862 N N . ARG A 1 104 ? 6.072 4.261 -29.166 1.00 92.62 104 ARG A N 1
ATOM 863 C CA . ARG A 1 104 ? 5.266 5.192 -28.343 1.00 92.62 104 ARG A CA 1
ATOM 864 C C . ARG A 1 104 ? 4.243 6.022 -29.125 1.00 92.62 104 ARG A C 1
ATOM 866 O O . ARG A 1 104 ? 3.161 6.275 -28.619 1.00 92.62 104 ARG A O 1
ATOM 873 N N . LYS A 1 105 ? 4.552 6.408 -30.371 1.00 89.56 105 LYS A N 1
ATOM 874 C CA . LYS A 1 105 ? 3.644 7.189 -31.238 1.00 89.56 105 LYS A CA 1
ATOM 875 C C . LYS A 1 105 ? 2.372 6.427 -31.630 1.00 89.56 105 LYS A C 1
ATOM 877 O O . LYS A 1 105 ? 1.384 7.054 -31.986 1.00 89.56 105 LYS A O 1
ATOM 882 N N . SER A 1 106 ? 2.417 5.097 -31.588 1.00 90.31 106 SER A N 1
ATOM 883 C CA . SER A 1 106 ? 1.293 4.204 -31.900 1.00 90.31 106 SER A CA 1
ATOM 884 C C . SER A 1 106 ? 0.552 3.699 -30.657 1.00 90.31 106 SER A C 1
ATOM 886 O O . SER A 1 106 ? -0.469 3.031 -30.785 1.00 90.31 106 SER A O 1
ATOM 888 N N . LEU A 1 107 ? 1.057 4.005 -29.458 1.00 89.56 107 LEU A N 1
ATOM 889 C CA . LEU A 1 107 ? 0.477 3.575 -28.189 1.00 89.56 107 LEU A CA 1
ATOM 890 C C . LEU A 1 107 ? -0.368 4.697 -27.587 1.00 89.56 107 LEU A C 1
ATOM 892 O O . LEU A 1 107 ? 0.010 5.866 -27.628 1.00 89.56 107 LEU A O 1
ATOM 896 N N . SER A 1 108 ? -1.484 4.336 -26.958 1.00 89.56 108 SER A N 1
ATOM 897 C CA . SER A 1 108 ? -2.272 5.275 -26.161 1.00 89.56 108 SER A CA 1
ATOM 898 C C . SER A 1 108 ? -1.674 5.388 -24.750 1.00 89.56 108 SER A C 1
ATOM 900 O O . SER A 1 108 ? -1.686 4.400 -24.012 1.00 89.56 108 SER A O 1
ATOM 902 N N . PRO A 1 109 ? -1.138 6.553 -24.339 1.00 90.88 109 PRO A N 1
ATOM 903 C CA . PRO A 1 109 ? -0.625 6.728 -22.986 1.00 90.88 109 PRO A CA 1
ATOM 904 C C . PRO A 1 109 ? -1.770 6.763 -21.967 1.00 90.88 109 PRO A C 1
ATOM 906 O O . PRO A 1 109 ? -2.815 7.369 -22.199 1.00 90.88 109 PRO A O 1
ATOM 909 N N . SER A 1 110 ? -1.548 6.168 -20.796 1.00 88.50 110 SER A N 1
ATOM 910 C CA . SER A 1 110 ? -2.463 6.252 -19.659 1.00 88.50 110 SER A CA 1
ATOM 911 C C . SER A 1 110 ? -1.854 7.098 -18.548 1.00 88.50 110 SER A C 1
ATOM 913 O O . SER A 1 110 ? -0.864 6.726 -17.920 1.00 88.50 110 SER A O 1
ATOM 915 N N . HIS A 1 111 ? -2.492 8.224 -18.237 1.00 86.00 111 HIS A N 1
ATOM 916 C CA . HIS A 1 111 ? -2.110 9.093 -17.117 1.00 86.00 111 HIS A CA 1
ATOM 917 C C . HIS A 1 111 ? -2.872 8.766 -15.826 1.00 86.00 111 HIS A C 1
ATOM 919 O O . HIS A 1 111 ? -2.811 9.527 -14.859 1.00 86.00 111 HIS A O 1
ATOM 925 N N . LYS A 1 112 ? -3.601 7.639 -15.791 1.00 82.25 112 LYS A N 1
ATOM 926 C CA . LYS A 1 112 ? -4.347 7.214 -14.607 1.00 82.25 112 LYS A CA 1
ATOM 927 C C . LYS A 1 112 ? -3.370 6.951 -13.463 1.00 82.25 112 LYS A C 1
ATOM 929 O O . LYS A 1 112 ? -2.586 6.005 -13.508 1.00 82.25 112 LYS A O 1
ATOM 934 N N . VAL A 1 113 ? -3.434 7.799 -12.441 1.00 79.81 113 VAL A N 1
ATOM 935 C CA . VAL A 1 113 ? -2.628 7.656 -11.230 1.00 79.81 113 VAL A CA 1
ATOM 936 C C . VAL A 1 113 ? -3.251 6.574 -10.362 1.00 79.81 113 VAL A C 1
ATOM 938 O O . VAL A 1 113 ? -4.405 6.688 -9.945 1.00 79.81 113 VAL A O 1
ATOM 941 N N . TYR A 1 114 ? -2.479 5.537 -10.065 1.00 73.25 114 TYR A N 1
ATOM 942 C CA . TYR A 1 114 ? -2.841 4.567 -9.050 1.00 73.25 114 TYR A CA 1
ATOM 943 C C . TYR A 1 114 ? -2.704 5.229 -7.677 1.00 73.25 114 TYR A C 1
ATOM 945 O O . TYR A 1 114 ? -1.605 5.578 -7.245 1.00 73.25 114 TYR A O 1
ATOM 953 N N . ARG A 1 115 ? -3.831 5.419 -6.991 1.00 66.69 115 ARG A N 1
ATOM 954 C CA . ARG A 1 115 ? -3.848 5.759 -5.569 1.00 66.69 115 ARG A CA 1
ATOM 955 C C . ARG A 1 115 ? -4.045 4.463 -4.814 1.00 66.69 115 ARG A C 1
ATOM 957 O O . ARG A 1 115 ? -5.053 3.787 -5.009 1.00 66.69 115 ARG A O 1
ATOM 964 N N . GLU A 1 116 ? -3.067 4.103 -3.995 1.00 64.75 116 GLU A N 1
ATOM 965 C CA . GLU A 1 116 ? -3.251 2.983 -3.087 1.00 64.75 116 GLU A CA 1
ATOM 966 C C . GLU A 1 116 ? -4.423 3.329 -2.158 1.00 64.75 116 GLU A C 1
ATOM 968 O O . GLU A 1 116 ? -4.496 4.470 -1.685 1.00 64.75 116 GLU A O 1
ATOM 973 N N . PRO A 1 117 ? -5.392 2.419 -1.966 1.00 67.62 117 PRO A N 1
ATOM 974 C CA . PRO A 1 117 ? -6.512 2.697 -1.084 1.00 67.62 117 PRO A CA 1
ATOM 975 C C . PRO A 1 117 ? -5.964 3.059 0.295 1.00 67.62 117 PRO A C 1
ATOM 977 O O . PRO A 1 117 ? -5.093 2.360 0.819 1.00 67.62 117 PRO A O 1
ATOM 980 N N . VAL A 1 118 ? -6.449 4.170 0.860 1.00 76.19 118 VAL A N 1
ATOM 981 C CA . VAL A 1 118 ? -6.009 4.643 2.176 1.00 76.19 118 VAL A CA 1
ATOM 982 C C . VAL A 1 118 ? -6.177 3.493 3.166 1.00 76.19 118 VAL A C 1
ATOM 984 O O . VAL A 1 118 ? -7.254 2.897 3.272 1.00 76.19 118 VAL A O 1
ATOM 987 N N . SER A 1 119 ? -5.096 3.139 3.863 1.00 83.06 119 SER A N 1
ATOM 988 C CA . SER A 1 119 ? -5.150 2.077 4.859 1.00 83.06 119 SER A CA 1
ATOM 989 C C . SER A 1 119 ? -6.152 2.458 5.942 1.00 83.06 119 SER A C 1
ATOM 991 O O . SER A 1 119 ? -6.144 3.585 6.437 1.00 83.06 119 SER A O 1
ATOM 993 N N . VAL A 1 120 ? -6.969 1.497 6.382 1.00 85.62 120 VAL A N 1
ATOM 994 C CA . VAL A 1 120 ? -7.884 1.691 7.523 1.00 85.62 120 VAL A CA 1
ATOM 995 C C . VAL A 1 120 ? -7.116 2.194 8.744 1.00 85.62 120 VAL A C 1
ATOM 997 O O . VAL A 1 120 ? -7.635 2.987 9.521 1.00 85.62 120 VAL A O 1
ATOM 1000 N N . MET A 1 121 ? -5.856 1.776 8.896 1.00 82.88 121 MET A N 1
ATOM 1001 C CA . MET A 1 121 ? -5.004 2.233 9.989 1.00 82.88 121 MET A CA 1
ATOM 1002 C C . MET A 1 121 ? -4.678 3.722 9.904 1.00 82.88 121 MET A C 1
ATOM 1004 O O . MET A 1 121 ? -4.600 4.367 10.944 1.00 82.88 121 MET A O 1
ATOM 1008 N N . ASP A 1 122 ? -4.492 4.271 8.707 1.00 83.06 122 ASP A N 1
ATOM 1009 C CA . ASP A 1 122 ? -4.195 5.694 8.542 1.00 83.06 122 ASP A CA 1
ATOM 1010 C C . ASP A 1 122 ? -5.448 6.541 8.760 1.00 83.06 122 ASP A C 1
ATOM 1012 O O . ASP A 1 122 ? -5.376 7.558 9.445 1.00 83.06 122 ASP A O 1
ATOM 1016 N N . ILE A 1 123 ? -6.613 6.055 8.314 1.00 87.12 123 ILE A N 1
ATOM 1017 C CA . ILE A 1 123 ? -7.911 6.654 8.663 1.00 87.12 123 ILE A CA 1
ATOM 1018 C C . ILE A 1 123 ? -8.098 6.640 10.185 1.00 87.12 123 ILE A C 1
ATOM 1020 O O . ILE A 1 123 ? -8.405 7.664 10.782 1.00 87.12 123 ILE A O 1
ATOM 1024 N N . LEU A 1 124 ? -7.855 5.499 10.838 1.00 87.44 124 LEU A N 1
ATOM 1025 C CA . LEU A 1 124 ? -8.016 5.360 12.284 1.00 87.44 124 LEU A CA 1
ATOM 1026 C C . LEU A 1 124 ? -7.096 6.294 13.079 1.00 87.44 124 LEU A C 1
ATOM 1028 O O . LEU A 1 124 ? -7.517 6.794 14.118 1.00 87.44 124 LEU A O 1
ATOM 1032 N N . LYS A 1 125 ? -5.854 6.522 12.631 1.00 83.88 125 LYS A N 1
ATOM 1033 C CA . LYS A 1 125 ? -4.925 7.460 13.289 1.00 83.88 125 LYS A CA 1
ATOM 1034 C C . LYS A 1 125 ? -5.451 8.894 13.286 1.00 83.88 125 LYS A C 1
ATOM 1036 O O . LYS A 1 125 ? -5.170 9.608 14.239 1.00 83.88 125 LYS A O 1
ATOM 1041 N N . ALA A 1 126 ? -6.196 9.274 12.250 1.00 85.44 126 ALA A N 1
ATOM 1042 C CA . ALA A 1 126 ? -6.813 10.591 12.130 1.00 85.44 126 ALA A CA 1
ATOM 1043 C C . ALA A 1 126 ? -8.118 10.730 12.937 1.00 85.44 126 ALA A C 1
ATOM 1045 O O . ALA A 1 126 ? -8.656 11.825 13.042 1.00 85.44 126 ALA A O 1
ATOM 1046 N N . LEU A 1 127 ? -8.654 9.637 13.496 1.00 87.06 127 LEU A N 1
ATOM 1047 C CA . LEU A 1 127 ? -9.837 9.685 14.354 1.00 87.06 127 LEU A CA 1
ATOM 1048 C C . LEU A 1 127 ? -9.455 9.974 15.819 1.00 87.06 127 LEU A C 1
ATOM 1050 O O . LEU A 1 127 ? -8.363 9.601 16.257 1.00 87.06 127 LEU A O 1
ATOM 1054 N N . PRO A 1 128 ? -10.396 10.486 16.637 1.00 85.19 128 PRO A N 1
ATOM 1055 C CA . PRO A 1 128 ? -10.194 10.674 18.079 1.00 85.19 128 PRO A CA 1
ATOM 1056 C C . PRO A 1 128 ? -9.844 9.389 18.855 1.00 85.19 128 PRO A C 1
ATOM 1058 O O . PRO A 1 128 ? -9.304 9.451 19.954 1.00 85.19 128 PRO A O 1
ATOM 1061 N N . ARG A 1 129 ? -10.162 8.204 18.302 1.00 85.75 129 ARG A N 1
ATOM 1062 C CA . ARG A 1 129 ? -9.857 6.869 18.869 1.00 85.75 129 ARG A CA 1
ATOM 1063 C C . ARG A 1 129 ? -10.386 6.622 20.293 1.00 85.75 129 ARG A C 1
ATOM 1065 O O . ARG A 1 129 ? -9.868 5.762 21.001 1.00 85.75 129 ARG A O 1
ATOM 1072 N N . ASN A 1 130 ? -11.462 7.301 20.682 1.00 84.44 130 ASN A N 1
ATOM 1073 C CA . ASN A 1 130 ? -12.117 7.145 21.986 1.00 84.44 130 ASN A CA 1
ATOM 1074 C C . ASN A 1 130 ? -13.318 6.177 21.978 1.00 84.44 130 ASN A C 1
ATOM 1076 O O . ASN A 1 130 ? -13.888 5.917 23.029 1.00 84.44 130 ASN A O 1
ATOM 108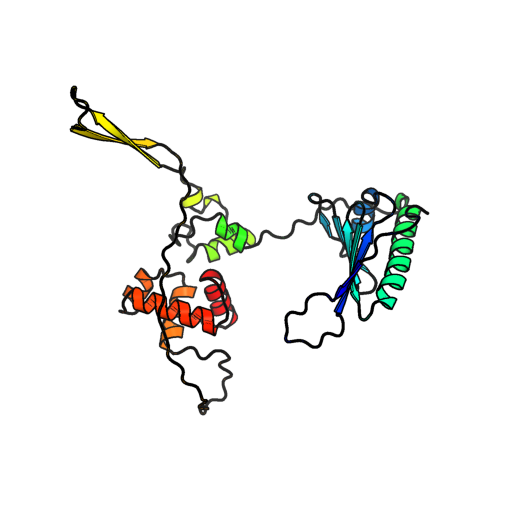0 N N . ASN A 1 131 ? -13.702 5.637 20.813 1.00 85.56 131 ASN A N 1
ATOM 1081 C CA . ASN A 1 131 ? -14.876 4.774 20.633 1.00 85.56 131 ASN A CA 1
ATOM 1082 C C . ASN A 1 131 ? -16.176 5.364 21.224 1.00 85.56 131 ASN A C 1
ATOM 1084 O O . ASN A 1 131 ? -16.953 4.621 21.811 1.00 85.56 131 ASN A O 1
ATOM 1088 N N . CYS A 1 132 ? -16.452 6.664 21.050 1.00 87.44 132 CYS A N 1
ATOM 1089 C CA . CYS A 1 132 ? -17.639 7.313 21.639 1.00 87.44 132 CYS A CA 1
ATOM 1090 C C . CYS A 1 132 ? -19.001 6.747 21.183 1.00 87.44 132 CYS A C 1
ATOM 1092 O O . CYS A 1 132 ? -20.006 6.975 21.845 1.00 87.44 132 CYS A O 1
ATOM 1094 N N . ARG A 1 133 ? -19.056 6.022 20.054 1.00 90.56 133 ARG A N 1
ATOM 1095 C CA . ARG A 1 133 ? -20.271 5.431 19.439 1.00 90.56 133 ARG A CA 1
ATOM 1096 C C . ARG A 1 133 ? -21.335 6.428 18.957 1.00 90.56 133 ARG A C 1
ATOM 1098 O O . ARG A 1 133 ? -22.314 6.007 18.352 1.00 90.56 133 ARG A O 1
ATOM 1105 N N . GLU A 1 134 ? -21.112 7.730 19.106 1.00 88.38 134 GLU A N 1
ATOM 1106 C CA . GLU A 1 134 ? -22.041 8.784 18.663 1.00 88.38 134 GLU A CA 1
ATOM 1107 C C . GLU A 1 134 ? -22.255 8.811 17.136 1.00 88.38 134 GLU A C 1
ATOM 1109 O O . GLU A 1 134 ? -23.302 9.229 16.660 1.00 88.38 134 GLU A O 1
ATOM 1114 N N . CYS A 1 135 ? -21.297 8.296 16.356 1.00 87.38 135 CYS A N 1
ATOM 1115 C CA . CYS A 1 135 ? -21.423 8.122 14.901 1.00 87.38 135 CYS A CA 1
ATOM 1116 C C . CYS A 1 135 ? -22.255 6.887 14.482 1.00 87.38 135 CYS A C 1
ATOM 1118 O O . CYS A 1 135 ? -22.279 6.529 13.305 1.00 87.38 135 CYS A O 1
ATOM 1120 N N . GLY A 1 136 ? -22.865 6.167 15.433 1.00 88.44 136 GLY A N 1
ATOM 1121 C CA . GLY A 1 136 ? -23.660 4.956 15.186 1.00 88.44 136 GLY A CA 1
ATOM 1122 C C . GLY A 1 136 ? -22.846 3.678 14.938 1.00 88.44 136 GLY A C 1
ATOM 1123 O O . GLY A 1 136 ? -23.416 2.597 14.792 1.00 88.44 136 GLY A O 1
ATOM 1124 N N . ARG A 1 137 ? -21.508 3.752 14.910 1.00 90.38 137 ARG A N 1
ATOM 1125 C CA . ARG A 1 137 ? -20.623 2.578 14.793 1.00 90.38 137 ARG A CA 1
ATOM 1126 C C . ARG A 1 137 ? -20.106 2.143 16.168 1.00 90.38 137 ARG A C 1
ATOM 1128 O O . ARG A 1 137 ? -19.783 2.974 17.011 1.00 90.38 137 ARG A O 1
ATOM 1135 N N . LYS A 1 138 ? -19.959 0.826 16.376 1.00 86.38 138 LYS A N 1
ATOM 1136 C CA . LYS A 1 138 ? -19.517 0.241 17.662 1.00 86.38 138 LYS A CA 1
ATOM 1137 C C . LYS A 1 138 ? -18.118 0.702 18.096 1.00 86.38 138 LYS A C 1
ATOM 1139 O O . LYS A 1 138 ? -17.859 0.815 19.292 1.00 86.38 138 LYS A O 1
ATOM 1144 N N . THR A 1 139 ? -17.222 0.956 17.138 1.00 88.88 139 THR A N 1
ATOM 1145 C CA . THR A 1 139 ? -15.818 1.329 17.383 1.00 88.88 139 THR A CA 1
ATOM 1146 C C . THR A 1 139 ? -15.331 2.353 16.351 1.00 88.88 139 THR A C 1
ATOM 1148 O O . THR A 1 139 ? -15.823 2.376 15.220 1.00 88.88 139 THR A O 1
ATOM 1151 N N . CYS A 1 140 ? -14.312 3.157 16.686 1.00 87.31 140 CYS A N 1
ATOM 1152 C CA . CYS A 1 140 ? -13.642 4.036 15.717 1.00 87.31 140 CYS A CA 1
ATOM 1153 C C . CYS A 1 140 ? -13.006 3.238 14.567 1.00 87.31 140 CYS A C 1
ATOM 1155 O O . CYS A 1 140 ? -12.911 3.741 13.455 1.00 87.31 140 CYS A O 1
ATOM 1157 N N . MET A 1 141 ? -12.608 1.982 14.806 1.00 90.56 141 MET A N 1
ATOM 1158 C CA . MET A 1 141 ? -12.126 1.082 13.753 1.00 90.56 141 MET A CA 1
ATOM 1159 C C . MET A 1 141 ? -13.243 0.722 12.769 1.00 90.56 141 MET A C 1
ATOM 1161 O O . MET A 1 141 ? -13.042 0.803 11.564 1.00 90.56 141 MET A O 1
ATOM 1165 N N . ALA A 1 142 ? -14.429 0.364 13.267 1.00 87.94 142 ALA A N 1
ATOM 1166 C CA . ALA A 1 142 ? -15.583 0.077 12.420 1.00 87.94 142 ALA A CA 1
ATOM 1167 C C . ALA A 1 142 ? -15.985 1.311 11.598 1.00 87.94 142 ALA A C 1
ATOM 1169 O O . ALA A 1 142 ? -16.309 1.189 10.421 1.00 87.94 142 ALA A O 1
ATOM 1170 N N . PHE A 1 143 ? -15.891 2.503 12.192 1.00 93.56 143 PHE A N 1
ATOM 1171 C CA . PHE A 1 143 ? -16.074 3.758 11.467 1.00 93.56 143 PHE A CA 1
ATOM 1172 C C . PHE A 1 143 ? -14.983 3.995 10.410 1.00 93.56 143 PHE A C 1
ATOM 1174 O O . PHE A 1 143 ? -15.302 4.355 9.284 1.00 93.56 143 PHE A O 1
ATOM 1181 N N . ALA A 1 144 ? -13.710 3.720 10.715 1.00 90.31 144 ALA A N 1
ATOM 1182 C CA . ALA A 1 144 ? -12.611 3.830 9.753 1.00 90.31 144 ALA A CA 1
ATOM 1183 C C . ALA A 1 144 ? -12.755 2.865 8.561 1.00 90.31 144 ALA A C 1
ATOM 1185 O O . ALA A 1 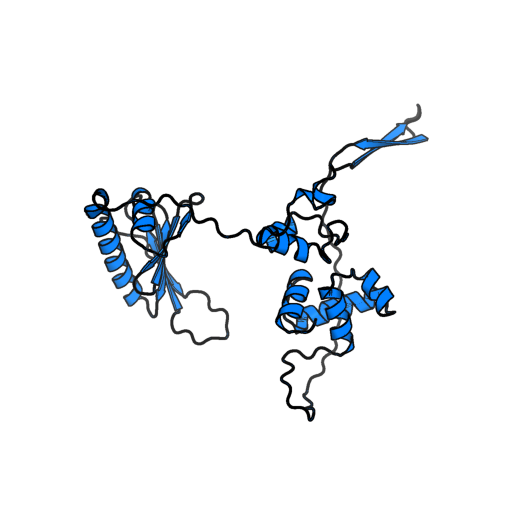144 ? -12.446 3.238 7.431 1.00 90.31 144 ALA A O 1
ATOM 1186 N N . VAL A 1 145 ? -13.245 1.640 8.793 1.00 87.75 145 VAL A N 1
ATOM 1187 C CA . VAL A 1 145 ? -13.592 0.699 7.715 1.00 87.75 145 VAL A CA 1
ATOM 1188 C C . VAL A 1 145 ? -14.742 1.260 6.883 1.00 87.75 145 VAL A C 1
ATOM 1190 O O . VAL A 1 145 ? -14.606 1.345 5.669 1.00 87.75 145 VAL A O 1
ATOM 1193 N N . ALA A 1 146 ? -15.823 1.720 7.519 1.00 87.25 146 ALA A N 1
ATOM 1194 C CA . ALA A 1 146 ? -16.967 2.304 6.819 1.00 87.25 146 ALA A CA 1
ATOM 1195 C C . ALA A 1 146 ? -16.582 3.525 5.963 1.00 87.25 146 ALA A C 1
ATOM 1197 O O . ALA A 1 146 ? -17.059 3.658 4.841 1.00 87.25 146 ALA A O 1
ATOM 1198 N N . LEU A 1 147 ? -15.676 4.383 6.447 1.00 88.31 147 LEU A N 1
ATOM 1199 C CA . LEU A 1 147 ? -15.114 5.491 5.666 1.00 88.31 147 LEU A CA 1
ATOM 1200 C C . LEU A 1 147 ? -14.342 4.996 4.435 1.00 88.31 147 LEU A C 1
ATOM 1202 O O . LEU A 1 147 ? -14.465 5.580 3.362 1.00 88.31 147 LEU A O 1
ATOM 1206 N N . ARG A 1 148 ? -13.547 3.925 4.574 1.00 86.12 148 ARG A N 1
ATOM 1207 C CA . ARG A 1 148 ? -12.781 3.351 3.456 1.00 86.12 148 ARG A CA 1
ATOM 1208 C C . ARG A 1 148 ? -13.691 2.748 2.387 1.00 86.12 148 ARG A C 1
ATOM 1210 O O . ARG A 1 148 ? -13.412 2.915 1.206 1.00 86.12 148 ARG A O 1
ATOM 1217 N N . GLU A 1 149 ? -14.746 2.053 2.803 1.00 84.69 149 GLU A N 1
ATOM 1218 C CA . GLU A 1 149 ? -15.713 1.419 1.895 1.00 84.69 149 GLU A CA 1
ATOM 1219 C C . GLU A 1 149 ? -16.737 2.418 1.317 1.00 84.69 149 GLU A C 1
ATOM 1221 O O . GLU A 1 149 ? -17.543 2.051 0.467 1.00 84.69 149 GLU A O 1
ATOM 1226 N N . GLY A 1 150 ? -16.716 3.686 1.751 1.00 83.12 150 GLY A N 1
ATOM 1227 C CA . GLY A 1 150 ? -17.665 4.714 1.308 1.00 83.12 150 GLY A CA 1
ATOM 1228 C C . GLY A 1 150 ? -19.058 4.611 1.942 1.00 83.12 150 GLY A C 1
ATOM 1229 O O . GLY A 1 150 ? -19.978 5.304 1.520 1.00 83.12 150 GLY A O 1
ATOM 1230 N N . GLU A 1 151 ? -19.223 3.780 2.972 1.00 88.06 151 GLU A N 1
ATOM 1231 C CA . GLU A 1 151 ? -20.469 3.614 3.734 1.00 88.06 151 GLU A CA 1
ATOM 1232 C C . GLU A 1 151 ? -20.691 4.703 4.799 1.00 88.06 151 GLU A C 1
ATOM 1234 O O . GLU A 1 151 ? -21.733 4.735 5.456 1.00 88.06 151 GLU A O 1
ATOM 1239 N N . ALA A 1 152 ? -19.686 5.542 5.051 1.00 87.12 152 ALA A N 1
ATOM 1240 C CA . ALA A 1 152 ? -19.740 6.638 6.012 1.00 87.12 152 ALA A CA 1
ATOM 1241 C C . ALA A 1 152 ? -19.025 7.881 5.464 1.00 87.12 152 ALA A C 1
ATOM 1243 O O . ALA A 1 152 ? -18.161 7.776 4.592 1.00 87.12 152 ALA A O 1
ATOM 1244 N N . SER A 1 153 ? -19.348 9.056 6.007 1.00 88.25 153 SER A N 1
ATOM 1245 C CA . SER A 1 153 ? -18.664 10.320 5.710 1.00 88.25 153 SER A CA 1
ATOM 1246 C C . SER A 1 153 ? -17.954 10.880 6.953 1.00 88.25 153 SER A C 1
ATOM 1248 O O . SER A 1 153 ? -18.436 10.682 8.071 1.00 88.25 153 SER A O 1
ATOM 1250 N N . PRO A 1 154 ? -16.822 11.606 6.810 1.00 87.94 154 PRO A N 1
ATOM 1251 C CA . PRO A 1 154 ? -16.082 12.151 7.956 1.00 87.94 154 PRO A CA 1
ATOM 1252 C C . PRO A 1 154 ? -16.921 13.057 8.868 1.00 87.94 154 PRO A C 1
ATOM 1254 O O . PRO A 1 154 ? -16.715 13.067 10.079 1.00 87.94 154 PRO A O 1
ATOM 1257 N N . ALA A 1 155 ? -17.909 13.754 8.298 1.00 84.06 155 ALA A N 1
ATOM 1258 C CA . ALA A 1 155 ? -18.827 14.629 9.025 1.00 84.06 155 ALA A CA 1
ATOM 1259 C C . ALA A 1 155 ? -19.692 13.886 10.059 1.00 84.06 155 ALA A C 1
ATOM 1261 O O . ALA A 1 155 ? -20.172 14.493 11.009 1.00 84.06 155 ALA A O 1
ATOM 1262 N N . GLN A 1 156 ? -19.872 12.568 9.912 1.00 88.88 156 GLN A N 1
ATOM 1263 C CA . GLN A 1 156 ? -20.602 11.748 10.882 1.00 88.88 156 GLN A CA 1
ATOM 1264 C C . GLN A 1 156 ? -19.803 11.482 12.164 1.00 88.88 156 GLN A C 1
ATOM 1266 O O . GLN A 1 156 ? -20.357 10.931 13.113 1.00 88.88 156 GLN A O 1
ATOM 1271 N N . CYS A 1 157 ? -18.511 11.833 12.220 1.00 87.19 157 CYS A N 1
ATOM 1272 C CA . CYS A 1 157 ? -17.731 11.740 13.448 1.00 87.19 157 CYS A CA 1
ATOM 1273 C C . CYS A 1 157 ? -17.829 13.055 14.238 1.00 87.19 157 CYS A C 1
ATOM 1275 O O . CYS A 1 157 ? -17.229 14.047 13.826 1.00 87.19 157 CYS A O 1
ATOM 1277 N N . PRO A 1 158 ? -18.493 13.083 15.406 1.00 81.62 158 PRO A N 1
ATOM 1278 C CA . PRO A 1 158 ? -18.620 14.311 16.191 1.00 81.62 158 PRO A CA 1
ATOM 1279 C C . PRO A 1 158 ? -17.281 14.865 16.684 1.00 81.62 158 PRO A C 1
ATOM 1281 O O . PRO A 1 158 ? -17.146 16.071 16.832 1.00 81.62 158 PRO A O 1
ATOM 1284 N N . GLY A 1 159 ? -16.265 14.020 16.884 1.00 74.94 159 GLY A N 1
ATOM 1285 C CA . GLY A 1 159 ? -14.915 14.489 17.214 1.00 74.94 159 GLY A CA 1
ATOM 1286 C C . GLY A 1 159 ? -14.122 15.047 16.025 1.00 74.94 159 GLY A C 1
ATOM 1287 O O . GLY A 1 159 ? -13.071 15.628 16.245 1.00 74.94 159 GLY A O 1
ATOM 1288 N N . LEU A 1 160 ? -14.611 14.878 14.790 1.00 77.69 160 LEU A N 1
ATOM 1289 C CA . LEU A 1 160 ? -14.117 15.600 13.610 1.00 77.69 160 LEU A CA 1
ATOM 1290 C C . LEU A 1 160 ? -14.992 16.817 13.270 1.00 77.69 160 LEU A C 1
ATOM 1292 O O . LEU A 1 160 ? -14.524 17.733 12.605 1.00 77.69 160 LEU A O 1
ATOM 1296 N N . ALA A 1 161 ? -16.264 16.803 13.682 1.00 65.50 161 ALA A N 1
ATOM 1297 C CA . ALA A 1 161 ? -17.226 17.868 13.410 1.00 65.50 161 ALA A CA 1
ATOM 1298 C C . ALA A 1 161 ? -17.196 19.001 14.452 1.00 65.50 161 ALA A C 1
ATOM 1300 O O . ALA A 1 161 ? -17.634 20.109 14.152 1.00 65.50 161 ALA A O 1
ATOM 1301 N N . LYS A 1 162 ? -16.699 18.738 15.668 1.00 53.72 162 LYS A N 1
ATOM 1302 C CA . LYS A 1 162 ? -16.476 19.768 16.688 1.00 53.72 162 LYS A CA 1
ATOM 1303 C C . LYS A 1 162 ? -15.165 20.511 16.398 1.00 53.72 162 LYS A C 1
ATOM 1305 O O . LYS A 1 162 ? -14.151 19.848 16.172 1.00 53.72 162 LYS A O 1
ATOM 1310 N N . PRO A 1 163 ? -15.150 21.851 16.432 1.00 48.34 163 PRO A N 1
ATOM 1311 C CA . PRO A 1 163 ? -13.896 22.589 16.477 1.00 48.34 163 PRO A CA 1
ATOM 1312 C C . PRO A 1 163 ? -13.162 22.295 17.805 1.00 48.34 163 PRO A C 1
ATOM 1314 O O . PRO A 1 163 ? -13.778 21.894 18.796 1.00 48.34 163 PRO A O 1
ATOM 1317 N N . ILE A 1 164 ? -11.830 22.383 17.819 1.00 48.38 164 ILE A N 1
ATOM 1318 C CA . ILE A 1 164 ? -11.007 21.968 18.970 1.00 48.38 164 ILE A CA 1
ATOM 1319 C C . ILE A 1 164 ? -11.070 23.050 20.058 1.00 48.38 164 ILE A C 1
ATOM 1321 O O . ILE A 1 164 ? -10.235 23.938 20.017 1.00 48.38 164 ILE A O 1
ATOM 1325 N N . THR A 1 165 ? -11.959 22.995 21.058 1.00 48.06 165 THR A N 1
ATOM 1326 C CA . THR A 1 165 ? -11.920 23.915 22.223 1.00 48.06 165 THR A CA 1
ATOM 1327 C C . THR A 1 165 ? -10.869 23.503 23.264 1.00 48.06 165 THR A C 1
ATOM 1329 O O . THR A 1 165 ? -10.844 22.389 23.772 1.00 48.06 165 THR A O 1
ATOM 1332 N N . THR A 1 166 ? -9.938 24.406 23.556 1.00 51.47 166 THR A N 1
ATOM 1333 C CA . THR A 1 166 ? -8.896 24.390 24.612 1.00 51.47 166 THR A CA 1
ATOM 1334 C C . THR A 1 166 ? -9.261 25.460 25.656 1.00 51.47 166 THR A C 1
ATOM 1336 O O . THR A 1 166 ? -10.230 26.188 25.475 1.00 51.47 166 THR A O 1
ATOM 1339 N N . TYR A 1 167 ? -8.583 25.529 26.801 1.00 57.50 167 TYR A N 1
ATOM 1340 C CA . TYR A 1 167 ? -8.816 26.586 27.792 1.00 57.50 167 TYR A CA 1
ATOM 1341 C C . TYR A 1 167 ? -7.473 27.152 28.255 1.00 57.50 167 TYR A C 1
ATOM 1343 O O . TYR A 1 167 ? -6.586 26.394 28.648 1.00 57.50 167 TYR A O 1
ATOM 1351 N N . THR A 1 168 ? -7.323 28.475 28.233 1.00 59.12 168 THR A N 1
ATOM 1352 C CA . THR A 1 168 ? -6.143 29.187 28.738 1.00 59.12 168 THR A CA 1
ATOM 1353 C C . THR A 1 168 ? -6.462 29.780 30.109 1.00 59.12 168 THR A C 1
ATOM 1355 O O . THR A 1 168 ? -7.400 30.565 30.242 1.00 59.12 168 THR A O 1
ATOM 1358 N N . VAL A 1 169 ? -5.690 29.415 31.137 1.00 57.47 169 VAL A N 1
ATOM 1359 C CA . VAL A 1 169 ? -5.877 29.903 32.515 1.00 57.47 169 VAL A CA 1
ATOM 1360 C C . VAL A 1 169 ? -4.864 31.001 32.824 1.00 57.47 169 VAL A C 1
ATOM 1362 O O . VAL A 1 169 ? -3.662 30.785 32.677 1.00 57.47 169 VAL A O 1
ATOM 1365 N N . PHE A 1 170 ? -5.340 32.158 33.283 1.00 67.00 170 PHE A N 1
ATOM 1366 C CA . PHE A 1 170 ? -4.505 33.297 33.665 1.00 67.00 170 PHE A CA 1
ATOM 1367 C C . PHE A 1 170 ? -4.539 33.517 35.187 1.00 67.00 170 PHE A C 1
ATOM 1369 O O . PHE A 1 170 ? -5.628 33.563 35.774 1.00 67.00 170 PHE A O 1
ATOM 1376 N N . PRO A 1 171 ? -3.376 33.654 35.851 1.00 71.75 171 PRO A N 1
ATOM 1377 C CA . PRO A 1 171 ? -3.316 34.029 37.257 1.00 71.75 171 PRO A CA 1
ATOM 1378 C C . PRO A 1 171 ? -3.554 35.532 37.437 1.00 71.75 171 PRO A C 1
ATOM 1380 O O . PRO A 1 171 ? -2.990 36.355 36.719 1.00 71.75 171 PRO A O 1
ATOM 1383 N N . VAL A 1 172 ? -4.357 35.891 38.436 1.00 80.56 172 VAL A N 1
ATOM 1384 C CA . VAL A 1 172 ? -4.550 37.272 38.883 1.00 80.56 172 VAL A CA 1
ATOM 1385 C C . VAL A 1 172 ? -3.592 37.522 40.038 1.00 80.56 172 VAL A C 1
ATOM 1387 O O . VAL A 1 172 ? -3.731 36.935 41.116 1.00 80.56 172 VAL A O 1
ATOM 1390 N N . LEU A 1 173 ? -2.597 38.368 39.789 1.00 82.56 173 LEU A N 1
ATOM 1391 C CA . LEU A 1 173 ? -1.582 38.733 40.771 1.00 82.56 173 LEU A CA 1
ATOM 1392 C C . LEU A 1 173 ? -2.053 39.922 41.620 1.00 82.56 173 LEU A C 1
ATOM 1394 O O . LEU A 1 173 ? -2.692 40.842 41.111 1.00 82.56 173 LEU A O 1
ATOM 1398 N N . GLY A 1 174 ? -1.742 39.894 42.914 1.00 78.56 174 GLY A N 1
ATOM 1399 C CA . GLY A 1 174 ? -1.813 41.041 43.813 1.00 78.56 174 GLY A CA 1
ATOM 1400 C C . GLY A 1 174 ? -0.650 42.013 43.587 1.00 78.56 174 GLY A C 1
ATOM 1401 O O . GLY A 1 174 ? 0.295 41.708 42.864 1.00 78.56 174 GLY A O 1
ATOM 1402 N N . GLU A 1 175 ? -0.707 43.190 44.213 1.00 77.94 175 GLU A N 1
ATOM 1403 C CA . GLU A 1 175 ? 0.310 44.253 44.073 1.00 77.94 175 GLU A CA 1
ATOM 1404 C C . GLU A 1 175 ? 1.708 43.841 44.566 1.00 77.94 175 GLU A C 1
ATOM 1406 O O . GLU A 1 175 ? 2.714 44.388 44.126 1.00 77.94 175 GLU A O 1
ATOM 1411 N N . ASP A 1 176 ? 1.775 42.839 45.439 1.00 80.12 176 ASP A N 1
ATOM 1412 C CA . ASP A 1 176 ? 2.999 42.204 45.934 1.00 80.12 176 ASP A CA 1
ATOM 1413 C C . ASP A 1 176 ? 3.513 41.074 45.018 1.00 80.12 176 ASP A C 1
ATOM 1415 O O . ASP A 1 176 ? 4.500 40.409 45.334 1.00 80.12 176 ASP A O 1
ATOM 1419 N N . GLY A 1 177 ? 2.842 40.836 43.886 1.00 72.88 177 GLY A N 1
ATOM 1420 C CA . GLY A 1 177 ? 3.155 39.770 42.939 1.00 72.88 177 GLY A CA 1
ATOM 1421 C C . GLY A 1 177 ? 2.628 38.390 43.341 1.00 72.88 177 GLY A C 1
ATOM 1422 O O . GLY A 1 177 ? 2.901 37.417 42.636 1.00 72.88 177 GLY A O 1
ATOM 1423 N N . THR A 1 178 ? 1.865 38.267 44.434 1.00 73.50 178 THR A N 1
ATOM 1424 C CA . THR A 1 178 ? 1.300 36.976 44.860 1.00 73.50 178 THR A CA 1
ATOM 1425 C C . THR A 1 178 ? 0.034 36.629 44.075 1.00 73.50 178 THR A C 1
ATOM 1427 O O . THR A 1 178 ? -0.816 37.479 43.824 1.00 73.50 178 THR A O 1
ATOM 1430 N N . VAL A 1 179 ? -0.129 35.371 43.654 1.00 75.88 179 VAL A N 1
ATOM 1431 C CA . VAL A 1 179 ? -1.338 34.932 42.932 1.00 75.88 179 VAL A CA 1
ATOM 1432 C C . VAL A 1 179 ? -2.522 34.895 43.904 1.00 75.88 179 VAL A C 1
ATOM 1434 O O . VAL A 1 179 ? -2.548 34.058 44.804 1.00 75.88 179 VAL A O 1
ATOM 1437 N N . LYS A 1 180 ? -3.521 35.764 43.712 1.00 82.19 180 LYS A N 1
ATOM 1438 C CA . LYS A 1 180 ? -4.749 35.785 44.528 1.00 82.19 180 LYS A CA 1
ATOM 1439 C C . LYS A 1 180 ? -5.845 34.870 43.986 1.00 82.19 180 LYS A C 1
ATOM 1441 O O . LYS A 1 180 ? -6.591 34.284 44.765 1.00 82.19 180 LYS A O 1
ATOM 1446 N N . SER A 1 181 ? -5.970 34.757 42.665 1.00 69.31 181 SER A N 1
ATOM 1447 C CA . SER A 1 181 ? -6.979 33.912 42.016 1.00 69.31 181 SER A CA 1
ATOM 1448 C C . SER A 1 181 ? -6.550 33.508 40.605 1.00 69.31 181 SER A C 1
ATOM 1450 O O . SER A 1 181 ? -5.515 33.943 40.103 1.00 69.31 181 SER A O 1
ATOM 1452 N N . THR A 1 182 ? -7.333 32.646 39.960 1.00 62.19 182 THR A N 1
ATOM 1453 C CA . THR A 1 182 ? -7.153 32.282 38.549 1.00 62.19 182 THR A CA 1
ATOM 1454 C C . THR A 1 182 ? -8.491 32.384 37.827 1.00 62.19 182 THR A C 1
ATOM 1456 O O . THR A 1 182 ? -9.537 32.159 38.438 1.00 62.19 182 THR A O 1
ATOM 1459 N N . PHE A 1 183 ? -8.470 32.721 36.538 1.00 64.50 183 PHE A N 1
ATOM 1460 C CA . PHE A 1 183 ? -9.648 32.622 35.675 1.00 64.50 183 PHE A CA 1
ATOM 1461 C C . P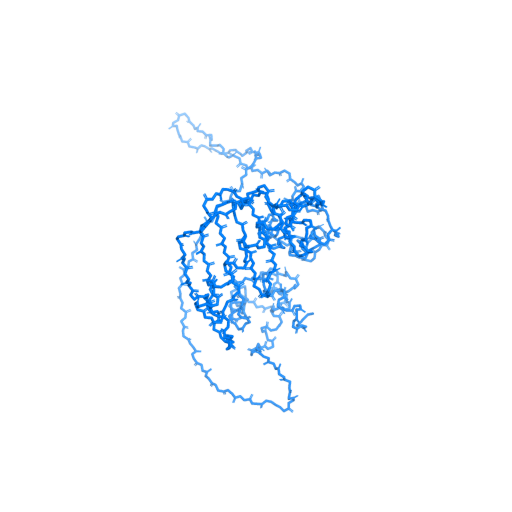HE A 1 183 ? -9.288 31.928 34.358 1.00 64.50 183 PHE A C 1
ATOM 1463 O O . PHE A 1 183 ? -8.192 32.108 33.825 1.00 64.50 183 PHE A O 1
ATOM 1470 N N . ALA A 1 184 ? -10.204 31.095 33.862 1.00 55.56 184 ALA A N 1
ATOM 1471 C CA . ALA A 1 184 ? -10.038 30.310 32.644 1.00 55.56 184 ALA A CA 1
ATOM 1472 C C . ALA A 1 184 ? -10.857 30.920 31.499 1.00 55.56 184 ALA A C 1
ATOM 1474 O O . ALA A 1 184 ? -12.033 31.226 31.682 1.00 55.56 184 ALA A O 1
ATOM 1475 N N . ILE A 1 185 ? -10.242 31.072 30.327 1.00 65.19 185 ILE A N 1
ATOM 1476 C CA . ILE A 1 185 ? -10.904 31.446 29.070 1.00 65.19 185 ILE A CA 1
ATOM 1477 C C . ILE A 1 185 ? -10.915 30.216 28.159 1.00 65.19 185 ILE A C 1
ATOM 1479 O O . ILE A 1 185 ? -9.871 29.588 28.002 1.00 65.19 185 ILE A O 1
ATOM 1483 N N . GLU A 1 186 ? -12.048 29.886 27.533 1.00 60.31 186 GLU A N 1
ATOM 1484 C CA . GLU A 1 186 ? -12.071 28.892 26.447 1.00 60.31 186 GLU A CA 1
ATOM 1485 C C . GLU A 1 186 ? -11.333 29.465 25.221 1.00 60.31 186 GLU A C 1
ATOM 1487 O O . GLU A 1 186 ? -11.656 30.545 24.733 1.00 60.31 186 GLU A O 1
ATOM 1492 N N . SER A 1 187 ? -10.317 28.774 24.725 1.00 52.19 187 SER A N 1
ATOM 1493 C CA . SER A 1 187 ? -9.540 29.112 23.533 1.00 52.19 187 SER A CA 1
ATOM 1494 C C . SER A 1 187 ? -9.463 27.894 22.624 1.00 52.19 187 SER A C 1
ATOM 1496 O O . SER A 1 187 ? -9.083 26.843 23.081 1.00 52.19 187 SER A O 1
ATOM 1498 N N . GLU A 1 188 ? -9.800 27.942 21.341 1.00 48.06 188 GLU A N 1
ATOM 1499 C CA . GLU A 1 188 ? -9.669 26.744 20.498 1.00 48.06 188 GLU A CA 1
ATOM 1500 C C . GLU A 1 188 ? -8.206 26.439 20.097 1.00 48.06 188 GLU A C 1
ATOM 1502 O O . GLU A 1 188 ? -7.630 27.219 19.344 1.00 48.06 188 GLU A O 1
ATOM 1507 N N . ALA A 1 189 ? -7.611 25.335 20.599 1.00 48.25 189 ALA A N 1
ATOM 1508 C CA . ALA A 1 189 ? -6.686 24.388 19.926 1.00 48.25 189 ALA A CA 1
ATOM 1509 C C . ALA A 1 189 ? -5.588 23.768 20.832 1.00 48.25 189 ALA A C 1
ATOM 1511 O O . ALA A 1 189 ? -4.756 24.469 21.411 1.00 48.25 189 ALA A O 1
ATOM 1512 N N . GLY A 1 190 ? -5.492 22.428 20.827 1.00 33.72 190 GLY A N 1
ATOM 1513 C CA . GLY A 1 190 ? -4.318 21.696 21.315 1.00 33.72 190 GLY A CA 1
ATOM 1514 C C . GLY A 1 190 ? -4.399 20.166 21.182 1.00 33.72 190 GLY A C 1
ATOM 1515 O O . GLY A 1 190 ? -4.981 19.500 22.032 1.00 33.72 190 GLY A O 1
ATOM 1516 N N . GLU A 1 191 ? -3.747 19.586 20.167 1.00 32.69 191 GLU A N 1
ATOM 1517 C CA . GLU A 1 191 ? -3.210 18.210 20.234 1.00 32.69 191 GLU A CA 1
ATOM 1518 C C . GLU A 1 191 ? -1.727 18.255 20.703 1.00 32.69 191 GLU A C 1
ATOM 1520 O O . GLU A 1 191 ? -1.109 19.319 20.682 1.00 32.69 191 GLU A O 1
ATOM 1525 N N . PRO A 1 192 ? -1.051 17.120 20.967 1.00 40.00 192 PRO A N 1
ATOM 1526 C CA . PRO A 1 192 ? -1.205 16.210 22.100 1.00 40.00 192 PRO A CA 1
ATOM 1527 C C . PRO A 1 192 ? 0.145 16.039 22.844 1.00 40.00 192 PRO A C 1
ATOM 1529 O O . PRO A 1 192 ? 1.214 16.280 22.282 1.00 40.00 192 PRO A O 1
ATOM 1532 N N . ARG A 1 193 ? 0.156 15.531 24.085 1.00 29.47 193 ARG A N 1
ATOM 1533 C CA . ARG A 1 193 ? 1.405 15.016 24.685 1.00 29.47 193 ARG A CA 1
ATOM 1534 C C . ARG A 1 193 ? 1.327 13.521 24.964 1.00 29.47 193 ARG A C 1
ATOM 1536 O O . ARG A 1 193 ? 0.506 13.054 25.747 1.00 29.47 193 ARG A O 1
ATOM 1543 N N . ALA A 1 194 ? 2.220 12.801 24.290 1.00 33.50 194 ALA A N 1
ATOM 1544 C CA . ALA A 1 194 ? 2.827 11.580 24.794 1.00 33.50 194 ALA A CA 1
ATOM 1545 C C . ALA A 1 194 ? 3.515 11.877 26.139 1.00 33.50 194 ALA A C 1
ATOM 1547 O O . ALA A 1 194 ? 4.095 12.951 26.274 1.00 33.50 194 ALA A O 1
ATOM 1548 N N . ASP A 1 195 ? 3.443 10.977 27.121 1.00 28.73 195 ASP A N 1
ATOM 1549 C CA . ASP A 1 195 ? 4.560 10.063 27.390 1.00 28.73 195 ASP A CA 1
ATOM 1550 C C . ASP A 1 195 ? 4.278 9.062 28.535 1.00 28.73 195 ASP A C 1
ATOM 1552 O O . ASP A 1 195 ? 3.479 9.307 29.434 1.00 28.73 195 ASP A O 1
ATOM 1556 N N . GLU A 1 196 ? 4.946 7.917 28.416 1.00 33.28 196 GLU A N 1
ATOM 1557 C CA . GLU A 1 196 ? 5.466 6.964 29.404 1.00 33.28 196 GLU A CA 1
ATOM 1558 C C . GLU A 1 196 ? 5.008 6.961 30.877 1.00 33.28 196 GLU A C 1
ATOM 1560 O O . GLU A 1 196 ? 5.214 7.892 31.648 1.00 33.28 196 GLU A O 1
ATOM 1565 N N . THR A 1 197 ? 4.683 5.755 31.364 1.00 28.84 197 THR A N 1
ATOM 1566 C CA . THR A 1 197 ? 5.562 5.149 32.384 1.00 28.84 197 THR A CA 1
ATOM 1567 C C . THR A 1 197 ? 5.498 3.622 32.360 1.00 28.84 197 THR A C 1
ATOM 1569 O O . THR A 1 197 ? 4.439 2.993 32.400 1.00 28.84 197 THR A O 1
ATOM 1572 N N . ARG A 1 198 ? 6.687 3.033 32.254 1.00 31.59 198 ARG A N 1
ATOM 1573 C CA . ARG A 1 198 ? 7.004 1.608 32.159 1.00 31.59 198 ARG A CA 1
ATOM 1574 C C . ARG A 1 198 ? 7.719 1.210 33.448 1.00 31.59 198 ARG A C 1
ATOM 1576 O O . ARG A 1 198 ? 8.653 1.900 33.832 1.00 31.59 198 ARG A O 1
ATOM 1583 N N . ALA A 1 199 ? 7.352 0.086 34.056 1.00 28.52 199 ALA A N 1
ATOM 1584 C CA . ALA A 1 199 ? 8.237 -0.686 34.934 1.00 28.52 199 ALA A CA 1
ATOM 1585 C C . ALA A 1 199 ? 7.699 -2.120 35.142 1.00 28.52 199 ALA A C 1
ATOM 1587 O O . ALA A 1 199 ? 6.505 -2.349 34.938 1.00 28.52 199 ALA A O 1
ATOM 1588 N N . PRO A 1 200 ? 8.582 -3.092 35.450 1.00 35.88 200 PRO A N 1
ATOM 1589 C CA . PRO A 1 200 ? 8.459 -4.494 35.045 1.00 35.88 200 PRO A CA 1
ATOM 1590 C C . PRO A 1 200 ? 8.144 -5.435 36.213 1.00 35.88 200 PRO A C 1
ATOM 1592 O O . PRO A 1 200 ? 8.332 -5.046 37.359 1.00 35.88 200 PRO A O 1
ATOM 1595 N N . SER A 1 201 ? 7.731 -6.672 35.906 1.00 30.34 201 SER A N 1
ATOM 1596 C CA . SER A 1 201 ? 7.905 -7.932 36.678 1.00 30.34 201 SER A CA 1
ATOM 1597 C C . SER A 1 201 ? 6.930 -8.985 36.127 1.00 30.34 201 SER A C 1
ATOM 1599 O O . SER A 1 201 ? 5.890 -8.613 35.595 1.00 30.34 201 SER A O 1
ATOM 1601 N N . ALA A 1 202 ? 7.090 -10.296 36.256 1.00 28.17 202 ALA A N 1
ATOM 1602 C CA . ALA A 1 202 ? 8.202 -11.228 36.426 1.00 28.17 202 ALA A CA 1
ATOM 1603 C C . ALA A 1 202 ? 7.535 -12.623 36.345 1.00 28.17 202 ALA A C 1
ATOM 1605 O O . ALA A 1 202 ? 6.427 -12.786 36.843 1.00 28.17 202 ALA A O 1
ATOM 1606 N N . ASP A 1 203 ? 8.207 -13.564 35.684 1.00 27.72 203 ASP A N 1
ATOM 1607 C CA . ASP A 1 203 ? 8.151 -15.032 35.799 1.00 27.72 203 ASP A CA 1
ATOM 1608 C C . ASP A 1 203 ? 6.840 -15.836 35.944 1.00 27.72 203 ASP A C 1
ATOM 1610 O O . ASP A 1 203 ? 5.988 -15.619 36.798 1.00 27.72 203 ASP A O 1
ATOM 1614 N N . GLY A 1 204 ? 6.781 -16.925 35.165 1.00 26.62 204 GLY A N 1
ATOM 1615 C CA . GLY A 1 204 ? 5.826 -18.015 35.369 1.00 26.62 204 GLY A CA 1
ATOM 1616 C C . GLY A 1 204 ? 5.765 -19.034 34.231 1.00 26.62 204 GLY A C 1
ATOM 1617 O O . GLY A 1 204 ? 4.726 -19.188 33.598 1.00 26.62 204 GLY A O 1
ATOM 1618 N N . LYS A 1 205 ? 6.873 -19.733 33.950 1.00 31.80 205 LYS A N 1
ATOM 1619 C CA . LYS A 1 205 ? 6.901 -20.924 33.078 1.00 31.80 205 LYS A CA 1
ATOM 1620 C C . LYS A 1 205 ? 5.937 -22.001 33.597 1.00 31.80 205 LYS A C 1
ATOM 1622 O O . LYS A 1 205 ? 6.065 -22.410 34.744 1.00 31.80 205 LYS A O 1
ATOM 1627 N N . SER A 1 206 ? 5.113 -22.584 32.730 1.00 32.25 206 SER A N 1
ATOM 1628 C CA . SER A 1 206 ? 4.985 -24.048 32.668 1.00 32.25 206 SER A CA 1
ATOM 1629 C C . SER A 1 206 ? 4.371 -24.503 31.345 1.00 32.25 206 SER A C 1
ATOM 1631 O O . SER A 1 206 ? 3.453 -23.904 30.797 1.00 32.25 206 SER A O 1
ATOM 1633 N N . ASP A 1 207 ? 5.000 -25.547 30.831 1.00 32.34 207 ASP A N 1
ATOM 1634 C CA . ASP A 1 207 ? 4.818 -26.215 29.554 1.00 32.34 207 ASP A CA 1
ATOM 1635 C C . ASP A 1 207 ? 3.925 -27.463 29.738 1.00 32.34 207 ASP A C 1
ATOM 1637 O O . ASP A 1 207 ? 3.781 -27.982 30.847 1.00 32.34 207 ASP A O 1
ATOM 1641 N N . LYS A 1 208 ? 3.475 -27.996 28.597 1.00 36.72 208 LYS A N 1
ATOM 1642 C CA . LYS A 1 208 ? 3.049 -29.378 28.303 1.00 36.72 208 LYS A CA 1
ATOM 1643 C C . LYS A 1 208 ? 1.552 -29.704 28.315 1.00 36.72 208 LYS A C 1
ATOM 1645 O O . LYS A 1 208 ? 0.988 -30.242 29.260 1.00 36.72 208 LYS A O 1
ATOM 1650 N N . THR A 1 209 ? 0.985 -29.503 27.122 1.00 36.50 209 THR A N 1
ATOM 1651 C CA . THR A 1 209 ? 0.259 -30.511 26.323 1.00 36.50 209 THR A CA 1
ATOM 1652 C C . THR A 1 209 ? -0.734 -31.420 27.060 1.00 36.50 209 THR A C 1
ATOM 1654 O O . THR A 1 209 ? -0.383 -32.468 27.600 1.00 36.50 209 THR A O 1
ATOM 1657 N N . ARG A 1 210 ? -2.031 -31.115 26.923 1.00 40.09 210 ARG A N 1
ATOM 1658 C CA . ARG A 1 210 ? -3.106 -32.104 27.089 1.00 40.09 210 ARG A CA 1
ATOM 1659 C C . ARG A 1 210 ? -4.098 -32.020 25.933 1.00 40.09 210 ARG A C 1
ATOM 1661 O O . ARG A 1 210 ? -4.664 -30.969 25.667 1.00 40.09 210 ARG A O 1
ATOM 1668 N N . ARG A 1 211 ? -4.279 -33.151 25.244 1.00 32.19 211 ARG A N 1
ATOM 1669 C CA . ARG A 1 211 ? -5.316 -33.361 24.224 1.00 32.19 211 ARG A CA 1
ATOM 1670 C C . ARG A 1 211 ? -6.682 -33.437 24.904 1.00 32.19 211 ARG A C 1
ATOM 1672 O O . ARG A 1 211 ? -6.829 -34.215 25.848 1.00 32.19 211 ARG A O 1
ATOM 1679 N N . ASP A 1 212 ? -7.669 -32.706 24.396 1.00 37.50 212 ASP A N 1
ATOM 1680 C CA . ASP A 1 212 ? -9.075 -32.993 24.672 1.00 37.50 212 ASP A CA 1
ATOM 1681 C C . ASP A 1 212 ? -9.693 -33.872 23.570 1.00 37.50 212 ASP A C 1
ATOM 1683 O O . ASP A 1 212 ? -9.098 -34.128 22.520 1.00 37.50 212 ASP A O 1
ATOM 1687 N N . ARG A 1 213 ? -10.872 -34.416 23.872 1.00 38.25 213 ARG A N 1
ATOM 1688 C CA . ARG A 1 213 ? -11.545 -35.483 23.123 1.00 38.25 213 ARG A CA 1
ATOM 1689 C C . ARG A 1 213 ? -12.306 -35.007 21.876 1.00 38.25 213 ARG A C 1
ATOM 1691 O O . ARG A 1 213 ? -12.979 -35.834 21.269 1.00 38.25 213 ARG A O 1
ATOM 1698 N N . PHE A 1 214 ? -12.211 -33.732 21.479 1.00 34.16 214 PHE A N 1
ATOM 1699 C CA . PHE A 1 214 ? -13.120 -33.158 20.473 1.00 34.16 214 PHE A CA 1
ATOM 1700 C C . PHE A 1 214 ? -12.488 -32.739 19.142 1.00 34.16 214 PHE A C 1
ATOM 1702 O O . PHE A 1 214 ? -13.211 -32.320 18.245 1.00 34.16 214 PHE A O 1
ATOM 1709 N N . GLY A 1 215 ? -11.176 -32.905 18.943 1.00 35.97 215 GLY A N 1
ATOM 1710 C CA . GLY A 1 215 ? -10.578 -32.811 17.601 1.00 35.97 215 GLY A CA 1
ATOM 1711 C C . GLY A 1 215 ? -10.701 -31.442 16.910 1.00 35.97 215 GLY A C 1
ATOM 1712 O O . GLY A 1 215 ? -10.519 -31.356 15.696 1.00 35.97 215 GLY A O 1
ATOM 1713 N N . ILE A 1 216 ? -10.969 -30.365 17.655 1.00 32.84 216 ILE A N 1
ATOM 1714 C CA . ILE A 1 216 ? -11.008 -29.000 17.122 1.00 32.84 216 ILE A CA 1
ATOM 1715 C C . ILE A 1 216 ? -9.595 -28.413 17.189 1.00 32.84 216 ILE A C 1
ATOM 1717 O O . ILE A 1 216 ? -8.978 -28.350 18.252 1.00 32.84 216 ILE A O 1
ATOM 1721 N N . ARG A 1 217 ? -9.065 -27.960 16.046 1.00 33.56 217 ARG A N 1
ATOM 1722 C CA . ARG A 1 217 ? -7.820 -27.181 15.986 1.00 33.56 217 ARG A CA 1
ATOM 1723 C C . ARG A 1 217 ? -8.051 -25.798 16.599 1.00 33.56 217 ARG A C 1
ATOM 1725 O O . ARG A 1 217 ? -8.310 -24.839 15.880 1.00 33.56 217 ARG A O 1
ATOM 1732 N N . ILE A 1 218 ? -7.930 -25.682 17.918 1.00 42.47 218 ILE A N 1
ATOM 1733 C CA . ILE A 1 218 ? -7.788 -24.383 18.579 1.00 42.47 218 ILE A CA 1
ATOM 1734 C C . ILE A 1 218 ? -6.327 -23.966 18.391 1.00 42.47 218 ILE A C 1
ATOM 1736 O O . ILE A 1 218 ? -5.443 -24.393 19.122 1.00 42.47 218 ILE A O 1
ATOM 1740 N N . GLN A 1 219 ? -6.042 -23.199 17.337 1.00 46.22 219 GLN A N 1
ATOM 1741 C CA . GLN A 1 219 ? -4.671 -22.791 16.993 1.00 46.22 219 GLN A CA 1
ATOM 1742 C C . GLN A 1 219 ? -4.046 -21.784 17.977 1.00 46.22 219 GLN A C 1
ATOM 1744 O O . GLN A 1 219 ? -2.890 -21.413 17.799 1.00 46.22 219 GLN A O 1
ATOM 1749 N N . TYR A 1 220 ? -4.768 -21.358 19.016 1.00 57.22 220 TYR A N 1
ATOM 1750 C CA . TYR A 1 220 ? -4.296 -20.378 19.990 1.00 57.22 220 TYR A CA 1
ATOM 1751 C C . TYR A 1 220 ? -4.890 -20.725 21.358 1.00 57.22 220 TYR A C 1
ATOM 1753 O O . TYR A 1 220 ? -6.104 -20.634 21.513 1.00 57.22 220 TYR A O 1
ATOM 1761 N N . ASP A 1 221 ? -4.059 -21.138 22.323 1.00 68.31 221 ASP A N 1
ATOM 1762 C CA . ASP A 1 221 ? -4.439 -21.546 23.693 1.00 68.31 221 ASP A CA 1
ATOM 1763 C C . ASP A 1 221 ? -5.026 -20.374 24.518 1.00 68.31 221 ASP A C 1
ATOM 1765 O O . ASP A 1 221 ? -4.461 -19.930 25.525 1.00 68.31 221 ASP A O 1
ATOM 1769 N N . LEU A 1 222 ? -6.153 -19.813 24.077 1.00 80.19 222 LEU A N 1
ATOM 1770 C CA . LEU A 1 222 ? -6.918 -18.818 24.816 1.00 80.19 222 LEU A CA 1
ATOM 1771 C C . LEU A 1 222 ? -7.813 -19.532 25.825 1.00 80.19 222 LEU A C 1
ATOM 1773 O O . LEU A 1 222 ? -8.611 -20.402 25.485 1.00 80.19 222 LEU A O 1
ATOM 1777 N N . THR A 1 223 ? -7.690 -19.137 27.084 1.00 82.75 223 THR A N 1
ATOM 1778 C CA . THR A 1 223 ? -8.583 -19.589 28.152 1.00 82.75 223 THR A CA 1
ATOM 1779 C C . THR A 1 223 ? -10.003 -19.055 27.921 1.00 82.75 223 THR A C 1
ATOM 1781 O O . THR A 1 223 ? -10.165 -18.009 27.285 1.00 82.75 223 THR A O 1
ATOM 1784 N N . PRO A 1 224 ? -11.048 -19.692 28.486 1.00 82.75 224 PRO A N 1
ATOM 1785 C CA . PRO A 1 224 ? -12.423 -19.189 28.385 1.00 82.75 224 PRO A CA 1
ATOM 1786 C C . PRO A 1 224 ? -12.544 -17.718 28.801 1.00 82.75 224 PRO A C 1
ATOM 1788 O O . PRO A 1 224 ? -13.202 -16.920 28.137 1.00 82.75 224 PRO A O 1
ATOM 1791 N N . ARG A 1 225 ? -11.803 -17.330 29.845 1.00 84.69 225 ARG A N 1
ATOM 1792 C CA . ARG A 1 225 ? -11.786 -15.954 30.335 1.00 84.69 225 ARG A CA 1
ATOM 1793 C C . ARG A 1 225 ? -11.117 -14.977 29.369 1.00 84.69 225 ARG A C 1
ATOM 1795 O O . ARG A 1 225 ? -11.577 -13.852 29.207 1.00 84.69 225 ARG A O 1
ATOM 1802 N N . GLU A 1 226 ? -10.045 -15.396 28.706 1.00 87.75 226 GLU A N 1
ATOM 1803 C CA . GLU A 1 226 ? -9.402 -14.596 27.661 1.00 87.75 226 GLU A CA 1
ATOM 1804 C C . GLU A 1 226 ? -10.299 -14.436 26.428 1.00 87.75 226 GLU A C 1
ATOM 1806 O O . GLU A 1 226 ? -10.287 -13.373 25.814 1.00 87.75 226 GLU A O 1
ATOM 1811 N N . ILE A 1 227 ? -11.117 -15.441 26.094 1.00 88.94 227 ILE A N 1
ATOM 1812 C CA . ILE A 1 227 ? -12.109 -15.349 25.013 1.00 88.94 227 ILE A CA 1
ATOM 1813 C C . ILE A 1 227 ? -13.179 -14.304 25.347 1.00 88.94 227 ILE A C 1
ATOM 1815 O O . ILE A 1 227 ? -13.491 -13.466 24.504 1.00 88.94 227 ILE A O 1
ATOM 1819 N N . GLU A 1 228 ? -13.711 -14.302 26.571 1.00 88.44 228 GLU A N 1
ATOM 1820 C CA . GLU A 1 228 ? -14.676 -13.287 27.025 1.00 88.44 228 GLU A CA 1
ATOM 1821 C C . GLU A 1 228 ? -14.096 -11.870 26.932 1.00 88.44 228 GLU A C 1
ATOM 1823 O O . GLU A 1 228 ? -14.717 -10.973 26.357 1.00 88.44 228 GLU A O 1
ATOM 1828 N N . VAL A 1 229 ? -12.866 -11.677 27.422 1.00 89.62 229 VAL A N 1
ATOM 1829 C CA . VAL A 1 229 ? -12.161 -10.392 27.318 1.00 89.62 229 VAL A CA 1
ATOM 1830 C C . VAL A 1 229 ? -11.941 -10.011 25.851 1.00 89.62 229 VAL A C 1
ATOM 1832 O O . VAL A 1 229 ? -12.183 -8.862 25.478 1.00 89.62 229 VAL A O 1
ATOM 1835 N N . LEU A 1 230 ? -11.524 -10.952 24.997 1.00 89.25 230 LEU A N 1
ATOM 1836 C CA . LEU A 1 230 ? -11.298 -10.713 23.570 1.00 89.25 230 LEU A CA 1
ATOM 1837 C C . LEU A 1 230 ? -12.590 -10.340 22.828 1.00 89.25 230 LEU A C 1
ATOM 1839 O O . LEU A 1 230 ? -12.555 -9.462 21.965 1.00 89.25 230 LEU A O 1
ATOM 1843 N N . ARG A 1 231 ? -13.736 -10.926 23.191 1.00 89.25 231 ARG A N 1
ATOM 1844 C CA . ARG A 1 231 ? -15.048 -10.528 22.655 1.00 89.25 231 ARG A CA 1
ATOM 1845 C C . ARG A 1 231 ? -15.371 -9.084 23.000 1.00 89.25 231 ARG A C 1
ATOM 1847 O O . ARG A 1 231 ? -15.657 -8.293 22.104 1.00 89.25 231 ARG A O 1
ATOM 1854 N N . CYS A 1 232 ? -15.220 -8.691 24.264 1.00 88.31 232 CYS A N 1
ATOM 1855 C CA . CYS A 1 232 ? -15.445 -7.299 24.646 1.00 88.31 232 CYS A CA 1
ATOM 1856 C C . CYS A 1 232 ? -14.449 -6.339 23.964 1.00 88.31 232 CYS A C 1
ATOM 1858 O O . CYS A 1 232 ? -14.809 -5.222 23.592 1.00 88.31 232 CYS A O 1
ATOM 1860 N N . VAL A 1 233 ? -13.199 -6.769 23.750 1.00 85.75 233 VAL A N 1
ATOM 1861 C CA . VAL A 1 233 ? -12.200 -6.015 22.972 1.00 85.75 233 VAL A CA 1
ATOM 1862 C C . VAL A 1 233 ? -12.654 -5.818 21.525 1.00 85.75 233 VAL A C 1
ATOM 1864 O O . VAL A 1 233 ? -12.524 -4.712 20.998 1.00 85.75 233 VAL A O 1
ATOM 1867 N N . ALA A 1 234 ? -13.190 -6.857 20.891 1.00 86.56 234 ALA A N 1
ATOM 1868 C CA . ALA A 1 234 ? -13.666 -6.820 19.513 1.00 86.56 234 ALA A CA 1
ATOM 1869 C C . ALA A 1 234 ? -14.941 -5.977 19.342 1.00 86.56 234 ALA A C 1
ATOM 1871 O O . ALA A 1 234 ? -15.091 -5.277 18.342 1.00 86.56 234 ALA A O 1
ATOM 1872 N N . GLU A 1 235 ? -15.806 -5.948 20.356 1.00 84.69 235 GLU A N 1
ATOM 1873 C CA . GLU A 1 235 ? -16.926 -5.002 20.459 1.00 84.69 235 GLU A CA 1
ATOM 1874 C C . GLU A 1 235 ? -16.472 -3.552 20.705 1.00 84.69 235 GLU A C 1
ATOM 1876 O O . GLU A 1 235 ? -17.271 -2.620 20.606 1.00 84.69 235 GLU A O 1
ATOM 1881 N N . GLY A 1 236 ? -15.189 -3.358 21.024 1.00 84.56 236 GLY A N 1
ATOM 1882 C CA . GLY A 1 236 ? -14.566 -2.073 21.325 1.00 84.56 236 GLY A CA 1
ATOM 1883 C C . GLY A 1 236 ? -14.940 -1.484 22.673 1.00 84.56 236 GLY A C 1
ATOM 1884 O O . GLY A 1 236 ? -14.837 -0.268 22.832 1.00 84.56 236 GLY A O 1
ATOM 1885 N N . ALA A 1 237 ? -15.333 -2.320 23.637 1.00 86.00 237 ALA A N 1
ATOM 1886 C CA . ALA A 1 237 ? -15.421 -1.905 25.032 1.00 86.00 237 ALA A CA 1
ATOM 1887 C C . ALA A 1 237 ? -14.062 -1.365 25.497 1.00 86.00 237 ALA A C 1
ATOM 1889 O O . ALA A 1 237 ? -13.026 -1.881 25.077 1.00 86.00 237 ALA A O 1
ATOM 1890 N N . THR A 1 238 ? -14.024 -0.330 26.331 1.00 84.69 238 THR A N 1
ATOM 1891 C CA . THR A 1 238 ? -12.784 0.140 26.975 1.00 84.69 238 THR A CA 1
ATOM 1892 C C . THR A 1 238 ? -12.390 -0.772 28.149 1.00 84.69 238 THR A C 1
ATOM 1894 O O . THR A 1 238 ? -13.181 -1.596 28.593 1.00 84.69 238 THR A O 1
ATOM 1897 N N . ASN A 1 239 ? -11.157 -0.688 28.665 1.00 85.44 239 ASN A N 1
ATOM 1898 C CA . ASN A 1 239 ? -10.762 -1.528 29.811 1.00 85.44 239 ASN A CA 1
ATOM 1899 C C . ASN A 1 239 ? -11.649 -1.316 31.064 1.00 85.44 239 ASN A C 1
ATOM 1901 O O . ASN A 1 239 ? -11.962 -2.321 31.703 1.00 85.44 239 ASN A O 1
ATOM 1905 N N . PRO A 1 240 ? -12.094 -0.084 31.399 1.00 84.00 240 PRO A N 1
ATOM 1906 C CA . PRO A 1 240 ? -13.107 0.138 32.435 1.00 84.00 240 PRO A CA 1
ATOM 1907 C C . PRO A 1 240 ? -14.445 -0.554 32.134 1.00 84.00 240 PRO A C 1
ATOM 1909 O O . PRO A 1 240 ? -14.950 -1.286 32.974 1.00 84.00 240 PRO A O 1
ATOM 1912 N N . GLU A 1 241 ? -14.966 -0.448 30.907 1.00 84.75 241 GLU A N 1
ATOM 1913 C CA . GLU A 1 241 ? -16.211 -1.140 30.527 1.00 84.75 241 GLU A CA 1
ATOM 1914 C C . GLU A 1 241 ? -16.088 -2.668 30.636 1.00 84.75 241 GLU A C 1
ATOM 1916 O O . GLU A 1 241 ? -17.026 -3.348 31.039 1.00 84.75 241 GLU A O 1
ATOM 1921 N N . ILE A 1 242 ? -14.933 -3.237 30.277 1.00 89.06 242 ILE A N 1
ATOM 1922 C CA . ILE A 1 242 ? -14.686 -4.680 30.420 1.00 89.06 242 ILE A CA 1
ATOM 1923 C C . ILE A 1 242 ? -14.627 -5.071 31.897 1.00 89.06 242 ILE A C 1
ATOM 1925 O O . ILE A 1 242 ? -15.155 -6.115 32.273 1.00 89.06 242 ILE A O 1
ATOM 1929 N N . SER A 1 243 ? -13.987 -4.240 32.721 1.00 90.38 243 SER A N 1
ATOM 1930 C CA . SER A 1 243 ? -13.896 -4.425 34.170 1.00 90.38 243 SER A CA 1
ATOM 1931 C C . SER A 1 243 ? -15.288 -4.510 34.792 1.00 90.38 243 SER A C 1
ATOM 1933 O O . SER A 1 243 ? -15.555 -5.435 35.555 1.00 90.38 243 SER A O 1
ATOM 1935 N N . GLU A 1 244 ? -16.181 -3.593 34.419 1.00 91.00 244 GLU A N 1
ATOM 1936 C CA . GLU A 1 244 ? -17.575 -3.578 34.868 1.00 91.00 244 GLU A CA 1
ATOM 1937 C C . GLU A 1 244 ? -18.352 -4.797 34.359 1.00 91.00 244 GLU A C 1
ATOM 1939 O O . GLU A 1 244 ? -18.953 -5.521 35.150 1.00 91.00 244 GLU A O 1
ATOM 1944 N N . ARG A 1 245 ? -18.291 -5.087 33.052 1.00 92.25 245 ARG A N 1
ATOM 1945 C CA . ARG A 1 245 ? -19.042 -6.199 32.437 1.00 92.25 245 ARG A CA 1
ATOM 1946 C C . ARG A 1 245 ? -18.651 -7.568 32.972 1.00 92.25 245 ARG A C 1
ATOM 1948 O O . ARG A 1 245 ? -19.495 -8.451 33.084 1.00 92.25 245 ARG A O 1
ATOM 1955 N N . LEU A 1 246 ? -17.362 -7.765 33.228 1.00 90.75 246 LEU A N 1
ATOM 1956 C CA . LEU A 1 246 ? -16.817 -9.050 33.649 1.00 90.75 246 LEU A CA 1
ATOM 1957 C C . LEU A 1 246 ? -16.603 -9.130 35.168 1.00 90.75 246 LEU A C 1
ATOM 1959 O O . LEU A 1 246 ? -16.157 -10.171 35.649 1.00 90.75 246 LEU A O 1
ATOM 1963 N N . ASN A 1 247 ? -16.924 -8.071 35.916 1.00 91.56 247 ASN A N 1
ATOM 1964 C CA . ASN A 1 247 ? -16.731 -7.958 37.363 1.00 91.56 247 ASN A CA 1
ATOM 1965 C C . ASN A 1 247 ? -15.306 -8.345 37.817 1.00 91.56 247 ASN A C 1
ATOM 1967 O O . ASN A 1 247 ? -15.106 -9.175 38.703 1.00 91.56 247 ASN A O 1
ATOM 1971 N N . ILE A 1 248 ? -14.294 -7.786 37.150 1.00 89.88 248 ILE A N 1
ATOM 1972 C CA . ILE A 1 248 ? -12.867 -7.973 37.470 1.00 89.88 248 ILE A CA 1
ATOM 1973 C C . ILE A 1 248 ? -12.158 -6.632 37.456 1.00 89.88 248 ILE A C 1
ATOM 1975 O O . ILE A 1 248 ? -12.578 -5.743 36.737 1.00 89.88 248 ILE A O 1
ATOM 1979 N N . SER A 1 249 ? -11.056 -6.484 38.196 1.00 84.62 249 SER A N 1
ATOM 1980 C CA . SER A 1 249 ? -10.357 -5.195 38.265 1.00 84.62 249 SER A CA 1
ATOM 1981 C C . SER A 1 249 ? -9.836 -4.723 36.888 1.00 84.62 249 SER A C 1
ATOM 1983 O O . SER A 1 249 ? -9.411 -5.558 36.075 1.00 84.62 249 SER A O 1
ATOM 1985 N N . PRO A 1 250 ? -9.744 -3.401 36.626 1.00 80.62 250 PRO A N 1
ATOM 1986 C CA . PRO A 1 250 ? -9.155 -2.874 35.389 1.00 80.62 250 PRO A CA 1
ATOM 1987 C C . PRO A 1 250 ? -7.707 -3.336 35.169 1.00 80.62 250 PRO A C 1
ATOM 1989 O O . PRO A 1 250 ? -7.263 -3.512 34.032 1.00 80.62 250 PRO A O 1
ATOM 1992 N N . HIS A 1 251 ? -6.976 -3.571 36.263 1.00 76.25 251 HIS A N 1
ATOM 1993 C CA . HIS A 1 251 ? -5.632 -4.140 36.238 1.00 76.25 251 HIS A CA 1
ATOM 1994 C C . HIS A 1 251 ? -5.644 -5.575 35.686 1.00 76.25 251 HIS A C 1
ATOM 1996 O O . HIS A 1 251 ? -4.891 -5.893 34.768 1.00 76.25 251 HIS A O 1
ATOM 2002 N N . THR A 1 252 ? -6.559 -6.418 36.171 1.00 78.31 252 THR A N 1
ATOM 2003 C CA . THR A 1 252 ? -6.756 -7.793 35.687 1.00 78.31 252 THR A CA 1
ATOM 2004 C C . THR A 1 252 ? -7.133 -7.816 34.204 1.00 78.31 252 THR A C 1
ATOM 2006 O O . THR A 1 252 ? -6.580 -8.607 33.439 1.00 78.31 252 THR A O 1
ATOM 2009 N N . VAL A 1 253 ? -8.007 -6.904 33.761 1.00 84.94 253 VAL A N 1
ATOM 2010 C CA . VAL A 1 253 ? -8.350 -6.745 32.336 1.00 84.94 253 VAL A CA 1
ATOM 2011 C C . VAL A 1 253 ? -7.112 -6.420 31.504 1.00 84.94 253 VAL A C 1
ATOM 2013 O O . VAL A 1 253 ? -6.893 -7.041 30.465 1.00 84.94 253 VAL A O 1
ATOM 2016 N N . LYS A 1 254 ? -6.278 -5.471 31.951 1.00 80.44 254 LYS A N 1
ATOM 2017 C CA . LYS A 1 254 ? -5.045 -5.093 31.247 1.00 80.44 254 LYS A CA 1
ATOM 2018 C C . LYS A 1 254 ? -4.108 -6.294 31.079 1.00 80.44 254 LYS A C 1
ATOM 2020 O O . LYS A 1 254 ? -3.605 -6.502 29.976 1.00 80.44 254 LYS A O 1
ATOM 2025 N N . SER A 1 255 ? -3.932 -7.104 32.124 1.00 77.50 255 SER A N 1
ATOM 2026 C CA . SER A 1 255 ? -3.123 -8.329 32.067 1.00 77.50 255 SER A CA 1
ATOM 2027 C C . SER A 1 255 ? -3.679 -9.347 31.071 1.00 77.50 255 SER A C 1
ATOM 2029 O O . SER A 1 255 ? -2.933 -9.840 30.226 1.00 77.50 255 SER A O 1
ATOM 2031 N N . HIS A 1 256 ? -4.993 -9.603 31.090 1.00 84.94 256 HIS A N 1
ATOM 2032 C CA . HIS A 1 256 ? -5.627 -10.481 30.102 1.00 84.94 256 HIS A CA 1
ATOM 2033 C C . HIS A 1 256 ? -5.423 -9.974 28.671 1.00 84.94 256 HIS A C 1
ATOM 2035 O O . HIS A 1 256 ? -5.049 -10.754 27.802 1.00 84.94 256 HIS A O 1
ATOM 2041 N N . VAL A 1 257 ? -5.600 -8.673 28.419 1.00 84.44 257 VAL A N 1
ATOM 2042 C CA . VAL A 1 257 ? -5.408 -8.074 27.087 1.00 84.44 257 VAL A CA 1
ATOM 2043 C C . VAL A 1 257 ? -3.975 -8.270 26.580 1.00 84.44 257 VAL A C 1
ATOM 2045 O O . VAL A 1 257 ? -3.790 -8.635 25.421 1.00 84.44 257 VAL A O 1
ATOM 2048 N N . ILE A 1 258 ? -2.965 -8.087 27.435 1.00 78.06 258 ILE A N 1
ATOM 2049 C CA . ILE A 1 258 ? -1.556 -8.311 27.072 1.00 78.06 258 ILE A CA 1
ATOM 2050 C C . ILE A 1 258 ? -1.305 -9.788 26.742 1.00 78.06 258 ILE A C 1
ATOM 2052 O O . ILE A 1 258 ? -0.698 -10.094 25.716 1.00 78.06 258 ILE A O 1
ATOM 2056 N N . HIS A 1 259 ? -1.795 -10.710 27.575 1.00 78.00 259 HIS A N 1
ATOM 2057 C CA . HIS A 1 259 ? -1.640 -12.147 27.331 1.00 78.00 259 HIS A CA 1
ATOM 2058 C C . HIS A 1 259 ? -2.315 -12.581 26.031 1.00 78.00 259 HIS A C 1
ATOM 2060 O O . HIS A 1 259 ? -1.712 -13.306 25.243 1.00 78.00 259 HIS A O 1
ATOM 2066 N N . ILE A 1 260 ? -3.520 -12.075 25.764 1.00 83.81 260 ILE A N 1
ATOM 2067 C CA . ILE A 1 260 ? -4.236 -12.310 24.511 1.00 83.81 260 ILE A CA 1
ATOM 2068 C C . ILE A 1 260 ? -3.408 -11.819 23.326 1.00 83.81 260 ILE A C 1
ATOM 2070 O O . ILE A 1 260 ? -3.212 -12.576 22.382 1.00 83.81 260 ILE A O 1
ATOM 2074 N N . PHE A 1 261 ? -2.893 -10.585 23.380 1.00 82.31 261 PHE A N 1
ATOM 2075 C CA . PHE A 1 261 ? -2.110 -9.995 22.290 1.00 82.31 261 PHE A CA 1
ATOM 2076 C C . PHE A 1 261 ? -0.869 -10.823 21.963 1.00 82.31 261 PHE A C 1
ATOM 2078 O O . PHE A 1 261 ? -0.613 -11.102 20.792 1.00 82.31 261 PHE A O 1
ATOM 2085 N N . ASN A 1 262 ? -0.161 -11.284 22.995 1.00 73.00 262 ASN A N 1
ATOM 2086 C CA . ASN A 1 262 ? 0.991 -12.164 22.837 1.00 73.00 262 ASN A CA 1
ATOM 2087 C C . ASN A 1 262 ? 0.593 -13.516 22.230 1.00 73.00 262 ASN A C 1
ATOM 2089 O O . ASN A 1 262 ? 1.239 -13.979 21.294 1.00 73.00 262 ASN A O 1
ATOM 2093 N N . LYS A 1 263 ? -0.493 -14.132 22.717 1.00 79.50 263 LYS A N 1
ATOM 2094 C CA . LYS A 1 263 ? -0.968 -15.439 22.237 1.00 79.50 263 LYS A CA 1
ATOM 2095 C C . LYS A 1 263 ? -1.407 -15.409 20.775 1.00 79.50 263 LYS A C 1
ATOM 2097 O O . LYS A 1 263 ? -1.108 -16.345 20.045 1.00 79.50 263 LYS A O 1
ATOM 2102 N N . ILE A 1 264 ? -2.077 -14.344 20.334 1.00 80.88 264 ILE A N 1
ATOM 2103 C CA . ILE A 1 264 ? -2.555 -14.204 18.944 1.00 80.88 264 ILE A CA 1
ATOM 2104 C C . ILE A 1 264 ? -1.576 -13.432 18.041 1.00 80.88 264 ILE A C 1
ATOM 2106 O O . ILE A 1 264 ? -1.887 -13.169 16.880 1.00 80.88 264 ILE A O 1
ATOM 2110 N N . ASN A 1 265 ? -0.392 -13.088 18.564 1.00 71.38 265 ASN A N 1
ATOM 2111 C CA . ASN A 1 265 ? 0.689 -12.371 17.884 1.00 71.38 265 ASN A CA 1
ATOM 2112 C C . ASN A 1 265 ? 0.246 -11.051 17.220 1.00 71.38 265 ASN A C 1
ATOM 2114 O O . ASN A 1 265 ? 0.496 -10.800 16.037 1.00 71.38 265 ASN A O 1
ATOM 2118 N N . VAL A 1 266 ? -0.440 -10.203 17.987 1.00 73.50 266 VAL A N 1
ATOM 2119 C CA . VAL A 1 266 ? -0.864 -8.862 17.562 1.00 73.50 266 VAL A CA 1
ATOM 2120 C C . VAL A 1 266 ? -0.290 -7.802 18.484 1.00 73.50 266 VAL A C 1
ATOM 2122 O O . VAL A 1 266 ? -0.153 -8.004 19.684 1.00 73.50 266 VAL A O 1
ATOM 2125 N N . ASN A 1 267 ? -0.006 -6.626 17.933 1.00 60.53 267 ASN A N 1
ATOM 2126 C CA . ASN A 1 267 ? 0.691 -5.571 18.672 1.00 60.53 267 ASN A CA 1
ATOM 2127 C C . ASN A 1 267 ? -0.248 -4.515 19.261 1.00 60.53 267 ASN A C 1
ATOM 2129 O O . ASN A 1 267 ? 0.170 -3.697 20.076 1.00 60.53 267 ASN A O 1
ATOM 2133 N N . HIS A 1 268 ? -1.514 -4.478 18.834 1.00 69.19 268 HIS A N 1
ATOM 2134 C CA . HIS A 1 268 ? -2.453 -3.467 19.308 1.00 69.19 268 HIS A CA 1
ATOM 2135 C C . HIS A 1 268 ? -3.915 -3.912 19.233 1.00 69.19 268 HIS A C 1
ATOM 2137 O O . HIS A 1 268 ? -4.306 -4.728 18.399 1.00 69.19 268 HIS A O 1
ATOM 2143 N N . ARG A 1 269 ? -4.756 -3.277 20.060 1.00 79.38 269 ARG A N 1
ATOM 2144 C CA . ARG A 1 269 ? -6.194 -3.573 20.232 1.00 79.38 269 ARG A CA 1
ATOM 2145 C C . ARG A 1 269 ? -6.968 -3.675 18.920 1.00 79.38 269 ARG A C 1
ATOM 2147 O O . ARG A 1 269 ? -7.789 -4.563 18.738 1.00 79.38 269 ARG A O 1
ATOM 2154 N N . ALA A 1 270 ? -6.652 -2.784 17.991 1.00 75.12 270 ALA A N 1
ATOM 2155 C CA . ALA A 1 270 ? -7.218 -2.764 16.651 1.00 75.12 270 ALA A CA 1
ATOM 2156 C C . ALA A 1 270 ? -6.921 -4.045 15.837 1.00 75.12 270 ALA A C 1
ATOM 2158 O O . ALA A 1 270 ? -7.818 -4.574 15.187 1.00 75.12 270 ALA A O 1
ATOM 2159 N N . GLN A 1 271 ? -5.693 -4.576 15.900 1.00 73.25 271 GLN A N 1
ATOM 2160 C CA . GLN A 1 271 ? -5.337 -5.845 15.257 1.00 73.25 271 GLN A CA 1
ATOM 2161 C C . GLN A 1 271 ? -6.034 -7.020 15.950 1.00 73.25 271 GLN A C 1
ATOM 2163 O O . GLN A 1 271 ? -6.510 -7.915 15.262 1.00 73.25 271 GLN A O 1
ATOM 2168 N N . ALA A 1 272 ? -6.154 -6.991 17.282 1.00 78.12 272 ALA A N 1
ATOM 2169 C CA . ALA A 1 272 ? -6.870 -8.019 18.039 1.00 78.12 272 ALA A CA 1
ATOM 2170 C C . ALA A 1 272 ? -8.358 -8.105 17.654 1.00 78.12 272 ALA A C 1
ATOM 2172 O O . ALA A 1 272 ? -8.880 -9.200 17.476 1.00 78.12 272 ALA A O 1
ATOM 2173 N N . ALA A 1 273 ? -9.027 -6.964 17.452 1.00 80.69 273 ALA A N 1
ATOM 2174 C CA . ALA A 1 273 ? -10.420 -6.929 17.001 1.00 80.69 273 ALA A CA 1
ATOM 2175 C C . ALA A 1 273 ? -10.593 -7.515 15.587 1.00 80.69 273 ALA A C 1
ATOM 2177 O O . ALA A 1 273 ? -11.476 -8.338 15.356 1.00 80.69 273 ALA A O 1
ATOM 2178 N N . VAL A 1 274 ? -9.712 -7.146 14.647 1.00 77.31 274 VAL A N 1
ATOM 2179 C CA . VAL A 1 274 ? -9.711 -7.717 13.285 1.00 77.31 274 VAL A CA 1
ATOM 2180 C C . VAL A 1 274 ? -9.423 -9.218 13.320 1.00 77.31 274 VAL A C 1
ATOM 2182 O O . VAL A 1 274 ? -10.030 -9.985 12.574 1.00 77.31 274 VAL A O 1
ATOM 2185 N N . TRP A 1 275 ? -8.502 -9.646 14.183 1.00 84.38 275 TRP A N 1
ATOM 2186 C CA . TRP A 1 275 ? -8.174 -11.053 14.374 1.00 84.38 275 TRP A CA 1
ATOM 2187 C C . TRP A 1 275 ? -9.378 -11.842 14.901 1.00 84.38 275 TRP A C 1
ATOM 2189 O O . TRP A 1 275 ? -9.688 -12.899 14.354 1.00 84.38 275 TRP A O 1
ATOM 2199 N N . ALA A 1 276 ? -10.094 -11.308 15.894 1.00 83.38 276 ALA A N 1
ATOM 2200 C CA . ALA A 1 276 ? -11.273 -11.949 16.472 1.00 83.38 276 ALA A CA 1
ATOM 2201 C C . ALA A 1 276 ? -12.384 -12.159 15.429 1.00 83.38 276 ALA A C 1
ATOM 2203 O O . ALA A 1 276 ? -12.936 -13.253 15.349 1.00 83.38 276 ALA A O 1
ATOM 2204 N N . ALA A 1 277 ? -12.636 -11.158 14.577 1.00 76.56 277 ALA A N 1
ATOM 2205 C CA . ALA A 1 277 ? -13.607 -11.255 13.484 1.00 76.56 277 ALA A CA 1
ATOM 2206 C C . ALA A 1 277 ? -13.205 -12.293 12.419 1.00 76.56 277 ALA A C 1
ATOM 2208 O O . ALA A 1 277 ? -14.035 -13.057 11.938 1.00 76.56 277 ALA A O 1
ATOM 2209 N N . LYS A 1 278 ? -11.915 -12.362 12.058 1.00 73.00 278 LYS A N 1
ATOM 2210 C CA . LYS A 1 278 ? -11.414 -13.339 11.073 1.00 73.00 278 LYS A CA 1
ATOM 2211 C C . LYS A 1 278 ? -11.484 -14.785 11.563 1.00 73.00 278 LYS A C 1
ATOM 2213 O O . LYS A 1 278 ? -11.657 -15.682 10.748 1.00 73.00 278 LYS A O 1
ATOM 2218 N N . ASN A 1 279 ? -11.323 -14.999 12.866 1.00 75.44 279 ASN A N 1
ATOM 2219 C CA . ASN A 1 279 ? -11.295 -16.326 13.482 1.00 75.44 279 ASN A CA 1
ATOM 2220 C C . ASN A 1 279 ? -12.633 -16.706 14.142 1.00 75.44 279 ASN A C 1
ATOM 2222 O O . ASN A 1 279 ? -12.664 -17.648 14.926 1.00 75.44 279 ASN A O 1
ATOM 2226 N N . GLN A 1 280 ? -13.721 -15.981 13.837 1.00 70.50 280 GLN A N 1
ATOM 2227 C CA . GLN A 1 280 ? -15.085 -16.263 14.316 1.00 70.50 280 GLN A CA 1
ATOM 2228 C C . GLN A 1 280 ? -15.202 -16.364 15.847 1.00 70.50 280 GLN A C 1
ATOM 2230 O O . GLN A 1 280 ? -15.987 -17.139 16.389 1.00 70.50 280 GLN A O 1
ATOM 2235 N N . VAL A 1 281 ? -14.409 -15.570 16.569 1.00 66.94 281 VAL A N 1
ATOM 2236 C CA . VAL A 1 281 ? -14.525 -15.456 18.034 1.00 66.94 281 VAL A CA 1
ATOM 2237 C C . VAL A 1 281 ? -15.740 -14.598 18.424 1.00 66.94 281 VAL A C 1
ATOM 2239 O O . VAL A 1 281 ? -16.213 -14.664 19.567 1.00 66.94 281 VAL A O 1
ATOM 2242 N N . VAL A 1 282 ? -16.252 -13.831 17.457 1.00 56.09 282 VAL A N 1
ATOM 2243 C CA . VAL A 1 282 ? -17.390 -12.906 17.512 1.00 56.09 282 VAL A CA 1
ATOM 2244 C C . VAL A 1 282 ? -18.087 -12.880 16.161 1.00 56.09 282 VAL A C 1
ATOM 2246 O O . VAL A 1 282 ? -17.374 -13.087 15.151 1.00 56.09 282 VAL A O 1
#